Protein 3FMU (pdb70)

InterPro domains:
  IPR001621 Fungal ligninase [PR00462] (29-42)
  IPR001621 Fungal ligninase [PR00462] (43-61)
  IPR001621 Fungal ligninase [PR00462] (63-83)
  IPR001621 Fungal ligninase [PR00462] (84-103)
  IPR001621 Fungal ligninase [PR00462] (104-126)
  IPR001621 Fungal ligninase [PR00462] (127-144)
  IPR001621 Fungal ligninase [PR00462] (145-158)
  IPR001621 Fungal ligninase [PR00462] (159-186)
  IPR001621 Fungal ligninase [PR00462] (187-209)
  IPR001621 Fungal ligninase [PR00462] (210-232)
  IPR001621 Fungal ligninase [PR00462] (233-253)
  IPR001621 Fungal ligninase [PR00462] (254-279)
  IPR001621 Fungal ligninase [PR00462] (288-313)
  IPR001621 Fungal ligninase [PR00462] (335-354)
  IPR001621 Fungal ligninase [cd00692] (31-353)
  IPR002016 Haem peroxidase [PF00141] (53-280)
  IPR002016 Haem peroxidase [PR00458] (68-82)
  IPR002016 Haem peroxidase [PR00458] (127-144)
  IPR002016 Haem peroxidase [PR00458] (146-158)
  IPR002016 Haem peroxidase [PR00458] (191-206)

Sequence (319 aa):
ATCDDGRTTANAACCILFPILDDIQENLFDGAQCGEEVHEESLRLTFHDAIGFSPTLGGGGADGSIIAFDDTIETNFPANAGIIDEEIVSSSAQKKPFVAKHNISAGDFIQFAGAVGVSNCPGGVRIPFFLGRPDAVAASPDHLVPEPFDSVDDSILARMGDAGFSPVVEVVSSLLASHSIAAADKKVDPSIPGTPFDSTPGVFDSQFFIETQLKGRLFPGTADNKGEAQSPLQGEIRLQSDHLLARDPQTACEWQSMMVNNQPKIQNRRFAATTMSKMMALLGQDKTKLIDCSDVIPTPPALVGAAHLPAGFSLSDVEEQACAATPFPALTTADP

Structure (mmCIF, N/CA/C/O backbone):
data_3FMU
#
_entry.id   3FMU
#
_cell.length_a   63.199
_cell.length_b   63.199
_cell.length_c   99.23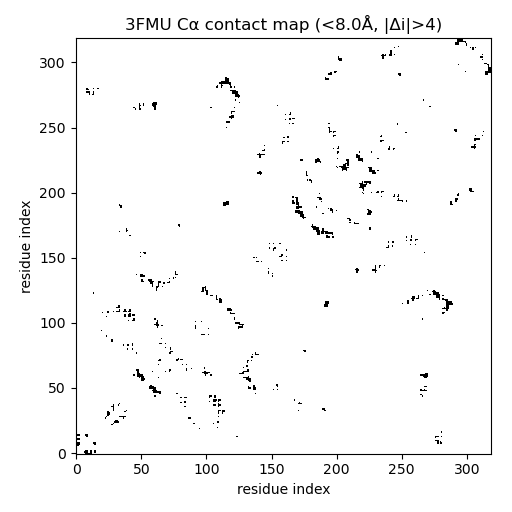7
_cell.angle_alpha   90.00
_cell.angle_beta   90.00
_cell.angle_gamma   90.00
#
_symmetry.space_group_name_H-M   'P 43'
#
loop_
_entity.id
_entity.type
_entity.pdbx_description
1 polymer 'Versatile peroxidase VPL2'
2 non-polymer 'PROTOPORPHYRIN IX CONTAINING FE'
3 non-polymer 'CALCIUM ION'
4 non-polymer 'ZINC ION'
5 non-polymer 'FE (III) ION'
6 non-polymer 'CACODYLATE ION'
7 water water
#
loop_
_atom_site.group_PDB
_atom_site.id
_atom_site.type_symbol
_atom_site.label_atom_id
_atom_site.label_alt_id
_atom_site.label_comp_id
_atom_site.label_asym_id
_atom_site.label_entity_id
_atom_site.label_seq_id
_atom_site.pdbx_PDB_ins_code
_atom_site.Cartn_x
_atom_site.Cartn_y
_atom_site.Cartn_z
_atom_site.occup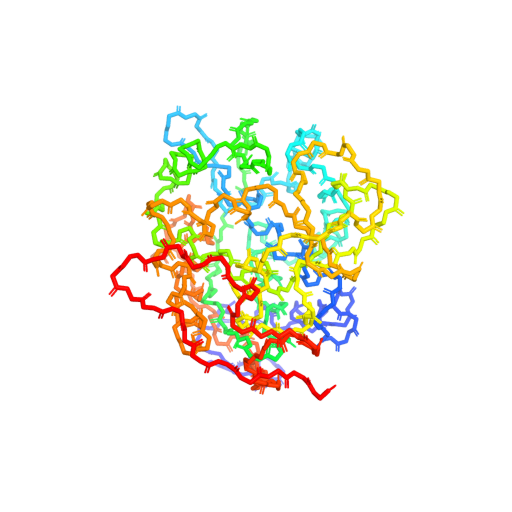ancy
_atom_site.B_iso_or_equiv
_atom_site.auth_seq_id
_atom_site.auth_comp_id
_atom_site.auth_asym_id
_atom_site.auth_atom_id
_atom_site.pdbx_PDB_model_num
ATOM 1 N N . ALA A 1 1 ? 45.697 19.687 7.252 1.00 23.39 1 ALA A N 1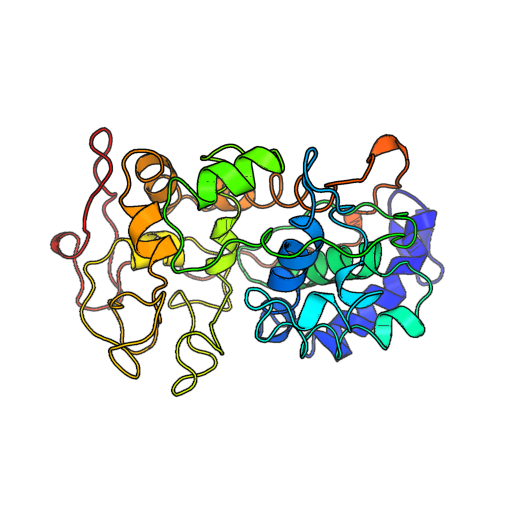
ATOM 2 C CA . ALA A 1 1 ? 45.818 19.346 8.692 1.00 22.70 1 ALA A CA 1
ATOM 3 C C . ALA A 1 1 ? 45.623 17.855 8.906 1.00 21.84 1 ALA A C 1
ATOM 4 O O . ALA A 1 1 ? 44.865 17.201 8.185 1.00 22.61 1 ALA A O 1
ATOM 13 N N . THR A 1 2 ? 46.288 17.329 9.926 1.00 22.36 2 THR A N 1
ATOM 14 C CA . THR A 1 2 ? 46.155 15.926 10.277 1.00 23.05 2 THR A CA 1
ATOM 15 C C . THR A 1 2 ? 45.509 15.808 11.644 1.00 23.74 2 THR A C 1
ATOM 16 O O . THR A 1 2 ? 45.961 16.414 12.618 1.00 25.98 2 THR A O 1
ATOM 27 N N . CYS A 1 3 ? 44.405 15.075 11.702 1.00 22.10 3 CYS A N 1
ATOM 28 C CA . CYS A 1 3 ? 43.693 14.888 12.942 1.00 21.82 3 CYS A CA 1
ATOM 29 C C . CYS A 1 3 ? 44.325 13.762 13.767 1.00 24.89 3 CYS A C 1
ATOM 30 O O . CYS A 1 3 ? 45.254 13.083 13.311 1.00 25.31 3 CYS A O 1
ATOM 37 N N . ASP A 1 4 ? 43.840 13.580 14.989 1.00 28.15 4 ASP A N 1
ATOM 38 C CA . ASP A 1 4 ? 44.539 12.736 15.955 1.00 30.58 4 ASP A CA 1
ATOM 39 C C . ASP A 1 4 ? 44.565 11.273 15.522 1.00 30.55 4 ASP A C 1
ATOM 40 O O . ASP A 1 4 ? 45.488 10.538 15.880 1.00 31.04 4 ASP A O 1
ATOM 49 N N . ASP A 1 5 ? 43.589 10.855 14.721 1.00 28.60 5 ASP A N 1
ATOM 50 C CA . ASP A 1 5 ? 43.537 9.467 14.270 1.00 29.33 5 ASP A CA 1
ATOM 51 C C . ASP A 1 5 ? 44.141 9.292 12.887 1.00 27.21 5 ASP A C 1
ATOM 52 O O . ASP A 1 5 ? 44.043 8.222 12.291 1.00 29.85 5 ASP A O 1
ATOM 61 N N . GLY A 1 6 ? 44.759 10.346 12.370 1.00 25.65 6 GLY A N 1
ATOM 62 C CA . GLY A 1 6 ? 45.489 10.243 11.117 1.00 23.72 6 GLY A CA 1
ATOM 63 C C . GLY A 1 6 ? 44.718 10.695 9.889 1.00 20.85 6 GLY A C 1
ATOM 64 O O . GLY A 1 6 ? 45.305 10.851 8.819 1.00 22.40 6 GLY A O 1
ATOM 68 N N . ARG A 1 7 ? 43.406 10.879 10.008 1.00 19.21 7 ARG A N 1
ATOM 69 C CA . ARG A 1 7 ? 42.651 11.405 8.884 1.00 17.67 7 ARG A CA 1
ATOM 70 C C . ARG A 1 7 ? 43.025 12.868 8.659 1.00 16.40 7 ARG A C 1
ATOM 71 O O . ARG A 1 7 ? 43.404 13.564 9.597 1.00 19.72 7 ARG A O 1
ATOM 92 N N . THR A 1 8 ? 42.875 13.343 7.426 1.00 17.29 8 THR A N 1
ATOM 93 C CA . THR A 1 8 ? 43.287 14.699 7.084 1.00 16.21 8 THR A CA 1
ATOM 94 C C . THR A 1 8 ? 42.113 15.554 6.623 1.00 15.72 8 THR A C 1
ATOM 95 O O . THR A 1 8 ? 41.112 15.028 6.145 1.00 16.00 8 THR A O 1
ATOM 105 N N . THR A 1 9 ? 42.248 16.869 6.783 1.00 15.37 9 THR A N 1
ATOM 106 C CA . THR A 1 9 ? 41.238 17.818 6.340 1.00 13.90 9 THR A CA 1
ATOM 107 C C . THR A 1 9 ? 41.933 19.170 6.204 1.00 13.63 9 THR A C 1
ATOM 108 O O . THR A 1 9 ? 42.920 19.431 6.892 1.00 16.57 9 THR A O 1
ATOM 119 N N . ALA A 1 10 ? 41.448 20.011 5.294 1.00 13.35 10 ALA A N 1
ATOM 120 C CA . ALA A 1 10 ? 42.129 21.259 4.969 1.00 14.45 10 ALA A CA 1
ATOM 121 C C . ALA A 1 10 ? 42.266 22.174 6.185 1.00 14.35 10 ALA A C 1
ATOM 122 O O . ALA A 1 10 ? 43.292 22.822 6.370 1.00 17.45 10 ALA A O 1
ATOM 129 N N . ASN A 1 11 ? 41.210 22.257 6.980 1.00 14.71 11 ASN A N 1
ATOM 130 C CA . ASN A 1 11 ? 41.131 23.173 8.099 1.00 14.59 11 ASN A CA 1
ATOM 131 C C . ASN A 1 11 ? 41.016 22.376 9.408 1.00 14.34 11 ASN A C 1
ATOM 132 O O . ASN A 1 11 ? 40.106 21.561 9.573 1.00 15.06 11 ASN A O 1
ATOM 143 N N . ALA A 1 12 ? 41.953 22.604 10.328 1.00 16.90 12 ALA A N 1
ATOM 144 C CA . ALA A 1 12 ? 42.069 21.799 11.541 1.00 16.62 12 ALA A CA 1
ATOM 145 C C . ALA A 1 12 ? 40.815 21.808 12.411 1.00 15.41 12 ALA A C 1
ATOM 146 O O . ALA A 1 12 ? 40.547 20.838 13.118 1.00 15.91 12 ALA A O 1
ATOM 153 N N . ALA A 1 13 ? 40.035 22.880 12.365 1.00 15.04 13 ALA A N 1
ATOM 154 C CA . ALA A 1 13 ? 38.791 22.946 13.145 1.00 14.31 13 ALA A CA 1
ATOM 155 C C . ALA A 1 13 ? 37.830 21.822 12.766 1.00 12.64 13 ALA A C 1
ATOM 156 O O . ALA A 1 13 ? 36.951 21.437 13.554 1.00 14.02 13 ALA A O 1
ATOM 163 N N . CYS A 1 14 ? 37.969 21.310 11.551 1.00 11.44 14 CYS A N 1
ATOM 164 C CA . CYS A 1 14 ? 37.066 20.297 11.029 1.00 10.20 14 CYS A CA 1
ATOM 165 C C . CYS A 1 14 ? 37.314 18.925 11.642 1.00 10.52 14 CYS A C 1
ATOM 166 O O . CYS A 1 14 ? 36.501 18.023 11.477 1.00 10.63 14 CYS A O 1
ATOM 173 N N . CYS A 1 15 ? 38.453 18.731 12.311 1.00 11.06 15 CYS A N 1
ATOM 174 C CA . CYS A 1 15 ? 38.767 17.414 12.864 1.00 11.78 15 CYS A CA 1
ATOM 175 C C . CYS A 1 15 ? 37.697 16.885 13.821 1.00 11.66 15 CYS A C 1
ATOM 176 O O . CYS A 1 15 ? 37.496 15.660 13.921 1.00 13.06 15 CYS A O 1
ATOM 183 N N . ILE A 1 16 ? 36.996 17.789 14.495 1.00 11.82 16 ILE A N 1
ATOM 184 C CA . ILE A 1 16 ? 35.955 17.406 15.433 1.00 12.22 16 ILE A CA 1
ATOM 185 C C . ILE A 1 16 ? 34.834 16.618 14.748 1.00 10.71 16 ILE A C 1
ATOM 186 O O . ILE A 1 16 ? 34.072 15.913 15.412 1.00 11.21 16 ILE A O 1
ATOM 202 N N . LEU A 1 17 ? 34.701 16.769 13.434 1.00 9.41 17 LEU A N 1
ATOM 203 C CA . LEU A 1 17 ? 33.633 16.102 12.706 1.00 8.29 17 LEU A CA 1
ATOM 204 C C . LEU A 1 17 ? 33.869 14.630 12.492 1.00 8.60 17 LEU A C 1
ATOM 205 O O . LEU A 1 17 ? 32.914 13.910 12.234 1.00 8.87 17 LEU A O 1
ATOM 221 N N . PHE A 1 18 ? 35.114 14.163 12.524 1.00 9.14 18 PHE A N 1
ATOM 222 C CA . PHE A 1 18 ? 35.355 12.767 12.180 1.00 9.72 18 PHE A CA 1
ATOM 223 C C . PHE A 1 18 ? 34.678 11.769 13.118 1.00 9.25 18 PHE A C 1
ATOM 224 O O . PHE A 1 18 ? 34.056 10.821 12.649 1.00 9.66 18 PHE A O 1
ATOM 241 N N . PRO A 1 19 ? 34.726 11.984 14.445 1.00 9.65 19 PRO A N 1
ATOM 242 C CA . PRO A 1 19 ? 33.990 11.046 15.303 1.00 10.71 19 PRO A CA 1
ATOM 243 C C . PRO A 1 19 ? 32.481 11.137 15.116 1.00 9.13 19 PRO A C 1
ATOM 244 O O . PRO A 1 19 ? 31.759 10.143 15.305 1.00 9.75 19 PRO A O 1
ATOM 255 N N . ILE A 1 20 ? 31.999 12.321 14.767 1.00 8.73 20 ILE A N 1
ATOM 256 C CA . ILE A 1 20 ? 30.571 12.506 14.498 1.00 8.21 20 ILE A CA 1
ATOM 257 C C . ILE A 1 20 ? 30.170 11.735 13.234 1.00 7.30 20 ILE A C 1
ATOM 258 O O . ILE A 1 20 ? 29.162 11.014 13.236 1.00 8.15 20 ILE A O 1
ATOM 274 N N . LEU A 1 21 ? 30.960 11.874 12.178 1.00 7.21 21 LEU A N 1
ATOM 275 C CA . LEU A 1 21 ? 30.764 11.108 10.965 1.00 6.93 21 LEU A CA 1
ATOM 276 C C . LEU A 1 21 ? 30.638 9.615 11.271 1.00 7.25 21 LEU A C 1
ATOM 277 O O . LEU A 1 21 ? 29.729 8.940 10.812 1.00 7.82 21 LEU A O 1
ATOM 293 N N . ASP A 1 22 ? 31.598 9.087 12.020 1.00 8.19 22 ASP A N 1
ATOM 294 C CA . ASP A 1 22 ? 31.617 7.656 12.265 1.00 9.04 22 ASP A CA 1
ATOM 295 C C . ASP A 1 22 ? 30.362 7.233 13.036 1.00 8.64 22 ASP A C 1
ATOM 296 O O . ASP A 1 22 ? 29.788 6.157 12.781 1.00 10.13 22 ASP A O 1
ATOM 305 N N . ASP A 1 23 ? 29.978 8.036 14.021 1.00 8.66 23 ASP A N 1
ATOM 306 C CA . ASP A 1 23 ? 28.822 7.721 14.834 1.00 8.30 23 ASP A CA 1
ATOM 307 C C . ASP A 1 23 ? 27.555 7.716 13.993 1.00 8.22 23 ASP A C 1
ATOM 308 O O . ASP A 1 23 ? 26.775 6.765 14.050 1.00 10.20 23 ASP A O 1
ATOM 317 N N . ILE A 1 24 ? 27.332 8.748 13.195 1.00 7.18 24 ILE A N 1
ATOM 318 C CA . ILE A 1 24 ? 26.121 8.791 12.431 1.00 7.45 24 ILE A CA 1
ATOM 319 C C . ILE A 1 24 ? 26.082 7.744 11.340 1.00 6.19 24 ILE A C 1
ATOM 320 O O . ILE A 1 24 ? 25.020 7.194 11.053 1.00 6.44 24 ILE A O 1
ATOM 336 N N . GLN A 1 25 ? 27.211 7.443 10.728 1.00 6.40 25 GLN A N 1
ATOM 337 C CA . GLN A 1 25 ? 27.188 6.446 9.665 1.00 6.47 25 GLN A CA 1
ATOM 338 C C . GLN A 1 25 ? 26.687 5.104 10.185 1.00 6.38 25 GLN A C 1
ATOM 339 O O . GLN A 1 25 ? 25.922 4.417 9.521 1.00 7.43 25 GLN A O 1
ATOM 353 N N . GLU A 1 26 ? 27.144 4.722 11.379 1.00 6.73 26 GLU A N 1
ATOM 354 C CA . GLU A 1 26 ? 26.722 3.450 11.956 1.00 6.77 26 GLU A CA 1
ATOM 355 C C . GLU A 1 26 ? 25.336 3.533 12.577 1.00 6.92 26 GLU A C 1
ATOM 356 O O . GLU A 1 26 ? 24.511 2.642 12.393 1.00 8.18 26 GLU A O 1
ATOM 368 N N . ASN A 1 27 ? 25.099 4.569 13.362 1.00 6.54 27 ASN A N 1
ATOM 369 C CA . ASN A 1 27 ? 23.973 4.589 14.296 1.00 7.21 27 ASN A CA 1
ATOM 370 C C . ASN A 1 27 ? 22.780 5.421 13.860 1.00 8.07 27 ASN A C 1
ATOM 371 O O . ASN A 1 27 ? 21.720 5.309 14.454 1.00 11.34 27 ASN A O 1
ATOM 382 N N . LEU A 1 28 ? 22.951 6.238 12.830 1.00 6.77 28 LEU A N 1
ATOM 383 C CA . LEU A 1 28 ? 21.843 6.907 12.170 1.00 7.01 28 LEU A CA 1
ATOM 384 C C . LEU A 1 28 ? 21.534 6.265 10.817 1.00 6.85 28 LEU A C 1
ATOM 385 O O . LEU A 1 28 ? 20.376 6.064 10.477 1.00 8.27 28 LEU A O 1
ATOM 401 N N . PHE A 1 29 ? 22.576 5.956 10.037 1.00 6.15 29 PHE A N 1
ATOM 402 C CA . PHE A 1 29 ? 22.402 5.530 8.646 1.00 6.15 29 PHE A CA 1
ATOM 403 C C . PHE A 1 29 ? 22.620 4.027 8.429 1.00 6.82 29 PHE A C 1
ATOM 404 O O . PHE A 1 29 ? 22.767 3.571 7.296 1.00 7.76 29 PHE A O 1
ATOM 421 N N . ASP A 1 30 ? 22.580 3.248 9.519 1.00 7.12 30 ASP A N 1
ATOM 422 C CA . ASP A 1 30 ? 22.515 1.776 9.456 1.00 8.11 30 ASP A CA 1
ATOM 423 C C . ASP A 1 30 ? 23.717 1.205 8.707 1.00 7.62 30 ASP A C 1
ATOM 424 O O . ASP A 1 30 ? 23.623 0.204 7.992 1.00 10.27 30 ASP A O 1
ATOM 433 N N . GLY A 1 31 ? 24.894 1.766 8.959 1.00 7.97 31 GLY A N 1
ATOM 434 C CA . GLY A 1 31 ? 26.091 1.350 8.262 1.00 8.42 31 GLY A CA 1
ATOM 435 C C . GLY A 1 31 ? 26.257 1.990 6.893 1.00 8.50 31 GLY A C 1
ATOM 436 O O . GLY A 1 31 ? 26.561 1.316 5.903 1.00 10.03 31 GLY A O 1
ATOM 440 N N . ALA A 1 32 ? 26.090 3.308 6.844 1.00 8.04 32 ALA A N 1
ATOM 441 C CA . ALA A 1 32 ? 26.376 4.112 5.653 1.00 8.59 32 ALA A CA 1
ATOM 442 C C . ALA A 1 32 ? 25.494 3.715 4.462 1.00 8.12 32 ALA A C 1
ATOM 443 O O . ALA A 1 32 ? 25.922 3.763 3.318 1.00 9.59 32 ALA A O 1
ATOM 450 N N . GLN A 1 33 ? 24.222 3.443 4.734 1.00 7.66 33 GLN A N 1
ATOM 451 C CA . GLN A 1 33 ? 23.250 3.157 3.678 1.00 8.40 33 GLN A CA 1
ATOM 452 C C . GLN A 1 33 ? 22.492 4.404 3.265 1.00 8.17 33 GLN A C 1
ATOM 453 O O . GLN A 1 33 ? 22.381 5.351 4.025 1.00 11.16 33 GLN A O 1
ATOM 467 N N . CYS A 1 34 ? 21.916 4.366 2.065 1.00 7.81 34 CYS A N 1
ATOM 468 C CA . CYS A 1 34 ? 21.012 5.401 1.567 1.00 8.13 34 CYS A CA 1
ATOM 469 C C . CYS A 1 34 ? 19.570 4.961 1.774 1.00 8.54 34 CYS A C 1
ATOM 470 O O . CYS A 1 34 ? 18.837 4.685 0.821 1.00 11.00 34 CYS A O 1
ATOM 477 N N . GLY A 1 35 ? 19.168 4.919 3.037 1.00 9.13 35 GLY A N 1
ATOM 478 C CA . GLY A 1 35 ? 17.882 4.399 3.430 1.00 9.33 35 GLY A CA 1
ATOM 479 C C . GLY A 1 35 ? 17.036 5.426 4.146 1.00 6.79 35 GLY A C 1
ATOM 480 O O . GLY A 1 35 ? 17.183 6.627 3.939 1.00 7.03 35 GLY A O 1
ATOM 484 N N . GLU A 1 36 ? 16.113 4.941 4.955 1.00 7.12 36 GLU A N 1
ATOM 485 C CA . GLU A 1 36 ? 15.098 5.759 5.584 1.00 7.57 36 GLU A CA 1
ATOM 486 C C . GLU A 1 36 ? 15.674 6.989 6.268 1.00 6.15 36 GLU A C 1
ATOM 487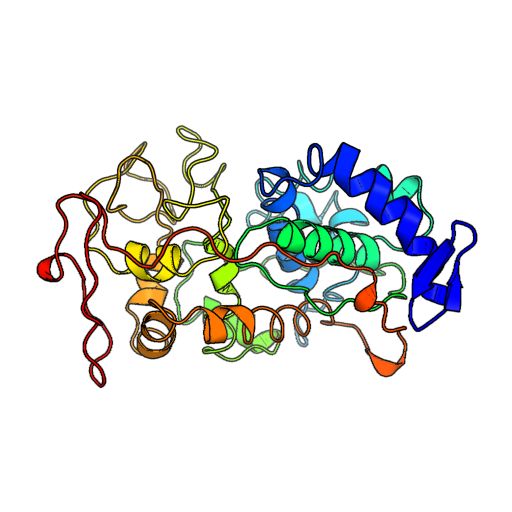 O O . GLU A 1 36 ? 15.169 8.101 6.096 1.00 6.65 36 GLU A O 1
ATOM 499 N N . GLU A 1 37 ? 16.702 6.792 7.086 1.00 6.06 37 GLU A N 1
ATOM 500 C CA . GLU A 1 37 ? 17.190 7.891 7.889 1.00 6.14 37 GLU A CA 1
ATOM 501 C C . GLU A 1 37 ? 17.908 8.919 7.034 1.00 5.93 37 GLU A C 1
ATOM 502 O O . GLU A 1 37 ? 17.896 10.110 7.375 1.00 6.18 37 GLU A O 1
ATOM 514 N N . VAL A 1 38 ? 18.544 8.504 5.941 1.00 5.71 38 VAL A N 1
ATOM 515 C CA . VAL A 1 38 ? 19.080 9.491 4.996 1.00 6.08 38 VAL A CA 1
ATOM 516 C C . VAL A 1 38 ? 17.948 10.326 4.432 1.00 5.54 38 VAL A C 1
ATOM 517 O O . VAL A 1 38 ? 18.045 11.549 4.352 1.00 6.22 38 VAL A O 1
ATOM 530 N N . HIS A 1 39 ? 16.883 9.676 3.990 1.00 5.60 39 HIS A N 1
ATOM 531 C CA . HIS A 1 39 ? 15.765 10.395 3.394 1.00 5.84 39 HIS A CA 1
ATOM 532 C C . HIS A 1 39 ? 15.191 11.374 4.385 1.00 5.25 39 HIS A C 1
ATOM 533 O O . HIS A 1 39 ? 14.932 12.538 4.062 1.00 5.62 39 HIS A O 1
ATOM 547 N N . GLU A 1 40 ? 14.980 10.919 5.617 1.00 5.20 40 GLU A N 1
ATOM 548 C CA A GLU A 1 40 ? 14.400 11.772 6.655 0.50 5.76 40 GLU A CA 1
ATOM 549 C CA B GLU A 1 40 ? 14.376 11.780 6.625 0.50 5.68 40 GLU A CA 1
ATOM 550 C C . GLU A 1 40 ? 15.320 12.922 7.028 1.00 5.30 40 GLU A C 1
ATOM 551 O O . GLU A 1 40 ? 14.876 14.047 7.264 1.00 6.02 40 GLU A O 1
ATOM 573 N N . SER A 1 41 ? 16.616 12.646 7.103 1.00 5.34 41 SER A N 1
ATOM 574 C CA . SER A 1 41 ? 17.587 13.683 7.443 1.00 5.35 41 SER A CA 1
ATOM 575 C C . SER A 1 41 ? 17.688 14.727 6.340 1.00 4.84 41 SER A C 1
ATOM 576 O O . SER A 1 41 ? 17.845 15.912 6.610 1.00 5.53 41 SER A O 1
ATOM 584 N N . LEU A 1 42 ? 17.568 14.290 5.092 1.00 5.24 42 LEU A N 1
ATOM 585 C CA . LEU A 1 42 ? 17.567 15.240 3.982 1.00 5.30 42 LEU A CA 1
ATOM 586 C C . LEU A 1 42 ? 16.316 16.112 4.033 1.00 4.95 42 LEU A C 1
ATOM 587 O O . LEU A 1 42 ? 16.382 17.333 3.889 1.00 5.37 42 LEU A O 1
ATOM 603 N N . ARG A 1 43 ? 15.156 15.525 4.279 1.00 5.03 43 ARG A N 1
ATOM 604 C CA . ARG A 1 43 ? 13.938 16.321 4.447 1.00 5.13 43 ARG A CA 1
ATOM 605 C C . ARG A 1 43 ? 14.139 17.335 5.584 1.00 5.13 43 ARG A C 1
ATOM 606 O O . ARG A 1 43 ? 13.720 18.486 5.480 1.00 5.62 43 ARG A O 1
ATOM 627 N N . LEU A 1 44 ? 14.782 16.913 6.677 1.00 5.11 44 LEU A N 1
ATOM 628 C CA . LEU A 1 44 ? 14.978 17.803 7.817 1.00 4.96 44 LEU A CA 1
ATOM 629 C C . LEU A 1 44 ? 15.831 19.013 7.445 1.00 5.01 44 LEU A C 1
ATOM 630 O O . LEU A 1 44 ? 15.594 20.104 7.963 1.00 5.62 44 LEU A O 1
ATOM 646 N N . THR A 1 45 ? 16.822 18.854 6.570 1.00 5.02 45 THR A N 1
ATOM 647 C CA . THR A 1 45 ? 17.617 20.011 6.167 1.00 5.28 45 THR A CA 1
ATOM 648 C C . THR A 1 45 ? 16.734 21.110 5.601 1.00 5.12 45 THR A C 1
ATOM 649 O O . THR A 1 45 ? 16.969 22.290 5.878 1.00 5.96 45 THR A O 1
ATOM 660 N N . PHE A 1 46 ? 15.744 20.729 4.813 1.00 5.15 46 PHE A N 1
ATOM 661 C CA . PHE A 1 46 ? 14.829 21.672 4.173 1.00 5.47 46 PHE A CA 1
ATOM 662 C C . PHE A 1 46 ? 13.837 22.247 5.176 1.00 5.16 46 PHE A C 1
ATOM 663 O O . PHE A 1 46 ? 13.620 23.455 5.192 1.00 5.78 46 PHE A O 1
ATOM 680 N N . HIS A 1 47 ? 13.240 21.403 6.015 1.00 5.29 47 HIS A N 1
ATOM 681 C CA . HIS A 1 47 ? 12.283 21.927 6.984 1.00 5.85 47 HIS A CA 1
ATOM 682 C C . HIS A 1 47 ? 12.950 22.820 8.019 1.00 5.57 47 HIS A C 1
ATOM 683 O O . HIS A 1 47 ? 12.304 23.723 8.561 1.00 6.95 47 HIS A O 1
ATOM 697 N N . ASP A 1 48 ? 14.226 22.613 8.295 1.00 5.05 48 ASP A N 1
ATOM 698 C CA . ASP A 1 48 ? 14.940 23.559 9.127 1.00 5.07 48 ASP A CA 1
ATOM 699 C C . ASP A 1 48 ? 15.196 24.849 8.350 1.00 5.13 48 ASP A C 1
ATOM 700 O O . ASP A 1 48 ? 14.891 25.954 8.815 1.00 5.49 48 ASP A O 1
ATOM 709 N N . ALA A 1 49 ? 15.810 24.731 7.181 1.00 5.25 49 ALA A N 1
ATOM 710 C CA . ALA A 1 49 ? 16.351 25.882 6.457 1.00 5.64 49 ALA A CA 1
ATOM 711 C C . ALA A 1 49 ? 15.261 26.813 5.939 1.00 5.37 49 ALA A C 1
ATOM 712 O O . ALA A 1 49 ? 15.460 28.025 5.917 1.00 6.37 49 ALA A O 1
ATOM 719 N N . ILE A 1 50 ? 14.138 26.263 5.477 1.00 5.62 50 ILE A N 1
ATOM 720 C CA . ILE A 1 50 ? 13.158 27.066 4.760 1.00 6.04 50 ILE A CA 1
ATOM 721 C C . ILE A 1 50 ? 12.312 27.933 5.698 1.00 6.20 50 ILE A C 1
ATOM 722 O O . ILE A 1 50 ? 11.578 28.805 5.253 1.00 6.86 50 ILE A O 1
ATOM 738 N N . GLY A 1 51 ? 12.502 27.759 7.007 1.00 6.35 51 GLY A N 1
ATOM 739 C CA . GLY A 1 51 ? 11.926 28.643 8.012 1.00 6.80 51 GLY A CA 1
ATOM 740 C C . GLY A 1 51 ? 12.693 29.949 8.070 1.00 5.95 51 GLY A C 1
ATOM 741 O O . GLY A 1 51 ? 13.386 30.258 9.049 1.00 6.44 51 GLY A O 1
ATOM 745 N N . PHE A 1 52 ? 12.561 30.723 7.008 1.00 6.78 52 PHE A N 1
ATOM 746 C CA . PHE A 1 52 ? 13.362 31.907 6.766 1.00 6.91 52 PHE A CA 1
ATOM 747 C C . PHE A 1 52 ? 12.554 32.797 5.853 1.00 6.78 52 PHE A C 1
ATOM 748 O O . PHE A 1 52 ? 12.245 32.404 4.732 1.00 8.16 52 PHE A O 1
ATOM 765 N N . SER A 1 53 ? 12.177 33.964 6.346 1.00 7.49 53 SER A N 1
ATOM 766 C CA . SER A 1 53 ? 11.406 34.907 5.561 1.00 8.23 53 SER A CA 1
ATOM 767 C C . SER A 1 53 ? 11.801 36.311 5.989 1.00 7.69 53 SER A C 1
ATOM 768 O O . SER A 1 53 ? 11.688 36.662 7.156 1.00 7.67 53 SER A O 1
ATOM 776 N N . PRO A 1 54 ? 12.261 37.151 5.062 1.00 9.35 54 PRO A N 1
ATOM 777 C CA . PRO A 1 54 ? 12.576 38.541 5.445 1.00 9.86 54 PRO A CA 1
ATOM 778 C C . PRO A 1 54 ? 11.426 39.238 6.158 1.00 9.14 54 PRO A C 1
ATOM 779 O O . PRO A 1 54 ? 11.612 39.944 7.150 1.00 9.82 54 PRO A O 1
ATOM 790 N N . THR A 1 55 ? 10.235 39.020 5.660 1.00 10.22 55 THR A N 1
ATOM 791 C CA . THR A 1 55 ? 9.056 39.634 6.149 1.00 12.48 55 THR A CA 1
ATOM 792 C C . THR A 1 55 ? 8.627 39.014 7.471 1.00 12.28 55 THR A C 1
ATOM 793 O O . THR A 1 55 ? 8.273 39.733 8.396 1.00 15.26 55 THR A O 1
ATOM 804 N N . LEU A 1 56 ? 8.626 37.689 7.545 1.00 12.21 56 LEU A N 1
ATOM 805 C CA . LEU A 1 56 ? 7.946 36.973 8.599 1.00 14.45 56 LEU A CA 1
ATOM 806 C C . LEU A 1 56 ? 8.885 36.502 9.741 1.00 12.32 56 LEU A C 1
ATOM 807 O O . LEU A 1 56 ? 8.407 36.189 10.825 1.00 15.00 56 LEU A O 1
ATOM 823 N N . GLY A 1 57 ? 10.190 36.460 9.485 1.00 9.43 57 GLY A N 1
ATOM 824 C CA . GLY A 1 57 ? 11.177 35.994 10.462 1.00 8.59 57 GLY A CA 1
ATOM 825 C C . GLY A 1 57 ? 11.569 34.539 10.292 1.00 7.57 57 GLY A C 1
ATOM 826 O O . GLY A 1 57 ? 11.263 33.907 9.290 1.00 8.62 57 GLY A O 1
ATOM 830 N N . GLY A 1 58 ? 12.258 34.036 11.305 1.00 7.54 58 GLY A N 1
ATOM 831 C CA . GLY A 1 58 ? 12.901 32.736 11.249 1.00 7.33 58 GLY A CA 1
ATOM 832 C C . GLY A 1 58 ? 14.325 32.832 10.779 1.00 7.25 58 GLY A C 1
ATOM 833 O O . GLY A 1 58 ? 14.638 33.584 9.863 1.00 8.71 58 GLY A O 1
ATOM 837 N N . GLY A 1 59 ? 15.179 32.023 11.386 1.00 6.98 59 GLY A N 1
ATOM 838 C CA . GLY A 1 59 ? 16.609 32.099 11.181 1.00 7.26 59 GLY A CA 1
ATOM 839 C C . GLY A 1 59 ? 17.170 31.105 10.191 1.00 6.36 59 GLY A C 1
ATOM 840 O O . GLY A 1 59 ? 18.397 30.944 10.118 1.00 7.31 59 GLY A O 1
ATOM 844 N N . GLY A 1 60 ? 16.336 30.459 9.394 1.00 5.90 60 GLY A N 1
ATOM 845 C CA . GLY A 1 60 ? 16.879 29.586 8.359 1.00 5.83 60 GLY A CA 1
ATOM 846 C C . GLY A 1 60 ? 17.500 28.324 8.928 1.00 5.55 60 GLY A C 1
ATOM 847 O O . GLY A 1 60 ? 16.914 27.642 9.767 1.00 5.85 60 GLY A O 1
ATOM 851 N N . ALA A 1 61 ? 18.673 27.996 8.395 1.00 5.47 61 ALA A N 1
ATOM 852 C CA . ALA A 1 61 ? 19.405 26.750 8.700 1.00 5.72 61 ALA A CA 1
ATOM 853 C C . ALA A 1 61 ? 20.130 26.944 10.029 1.00 5.73 61 ALA A C 1
ATOM 854 O O . ALA A 1 61 ? 21.330 27.190 10.067 1.00 6.94 61 ALA A O 1
ATOM 861 N N . ASP A 1 62 ? 19.346 26.893 11.111 1.00 5.81 62 ASP A N 1
ATOM 862 C CA . ASP A 1 62 ? 19.769 27.317 12.433 1.00 6.04 62 ASP A CA 1
ATOM 863 C C . ASP A 1 62 ? 19.524 26.267 13.504 1.00 6.24 62 ASP A C 1
ATOM 864 O O . ASP A 1 62 ? 19.817 26.526 14.672 1.00 7.50 62 ASP A O 1
ATOM 873 N N . GLY A 1 63 ? 19.012 25.092 13.152 1.00 5.97 63 GLY A N 1
ATOM 874 C CA . GLY A 1 63 ? 18.696 24.079 14.149 1.00 6.75 63 GLY A CA 1
ATOM 875 C C . GLY A 1 63 ? 17.435 24.343 14.930 1.00 6.42 63 GLY A C 1
ATOM 876 O O . GLY A 1 63 ? 17.158 23.600 15.877 1.00 7.16 63 GLY A O 1
ATOM 880 N N . SER A 1 64 ? 16.651 25.350 14.548 1.00 5.56 64 SER A N 1
ATOM 881 C CA . SER A 1 64 ? 15.442 25.683 15.283 1.00 6.05 64 SER A CA 1
ATOM 882 C C . SER A 1 64 ? 14.453 24.537 15.365 1.00 5.81 64 SER A C 1
ATOM 883 O O . SER A 1 64 ? 13.728 24.411 16.344 1.00 6.91 64 SER A O 1
ATOM 891 N N . ILE A 1 65 ? 14.407 23.699 14.335 1.00 5.99 65 ILE A N 1
ATOM 892 C CA . ILE A 1 65 ? 13.437 22.605 14.319 1.00 6.39 65 ILE A CA 1
ATOM 893 C C . ILE A 1 65 ? 13.723 21.563 15.392 1.00 6.55 65 ILE A C 1
ATOM 894 O O . ILE A 1 65 ? 12.819 20.838 15.821 1.00 7.62 65 ILE A O 1
ATOM 910 N N . ILE A 1 66 ? 14.978 21.500 15.852 1.00 6.57 66 ILE A N 1
ATOM 911 C CA . ILE A 1 66 ? 15.350 20.705 17.024 1.00 7.17 66 ILE A CA 1
ATOM 912 C C . ILE A 1 66 ? 15.244 21.511 18.321 1.00 7.40 66 ILE A C 1
ATOM 913 O O . ILE A 1 66 ? 14.603 21.093 19.269 1.00 8.61 66 ILE A O 1
ATOM 929 N N . ALA A 1 67 ? 15.843 22.695 18.357 1.00 7.76 67 ALA A N 1
ATOM 930 C CA . ALA A 1 67 ? 15.870 23.507 19.582 1.00 8.44 67 ALA A CA 1
ATOM 931 C C . ALA A 1 67 ? 14.486 23.897 20.042 1.00 8.00 67 ALA A C 1
ATOM 932 O O . ALA A 1 67 ? 14.244 24.023 21.249 1.00 9.85 67 ALA A O 1
ATOM 939 N N . PHE A 1 68 ? 13.608 24.159 19.088 1.00 7.66 68 PHE A N 1
ATOM 940 C CA . PHE A 1 68 ? 12.231 24.584 19.319 1.00 7.82 68 PHE A CA 1
ATOM 941 C C . PHE A 1 68 ? 11.278 23.537 18.754 1.00 8.10 68 PHE A C 1
ATOM 942 O O . PHE A 1 68 ? 10.229 23.850 18.206 1.00 9.12 68 PHE A O 1
ATOM 959 N N . ASP A 1 69 ? 11.626 22.270 18.950 1.00 8.86 69 ASP A N 1
ATOM 960 C CA A ASP A 1 69 ? 10.834 21.166 18.432 0.70 8.81 69 ASP A CA 1
ATOM 961 C CA B ASP A 1 69 ? 10.835 21.178 18.404 0.30 10.47 69 ASP A CA 1
ATOM 962 C C . ASP A 1 69 ? 9.390 21.173 18.906 1.00 9.69 69 ASP A C 1
ATOM 963 O O . ASP A 1 69 ? 8.481 20.873 18.139 1.00 10.37 69 ASP A O 1
ATOM 979 N N . THR A 1 70 ? 9.162 21.523 20.163 1.00 10.85 70 THR A N 1
ATOM 980 C CA . THR A 1 70 ? 7.819 21.514 20.705 1.00 12.09 70 THR A CA 1
ATOM 981 C C . THR A 1 70 ? 6.877 22.380 19.885 1.00 11.52 70 THR A C 1
ATOM 982 O O . THR A 1 70 ? 5.710 22.035 19.697 1.00 16.22 70 THR A O 1
ATOM 992 N N . ILE A 1 71 ? 7.364 23.516 19.414 1.00 10.24 71 ILE A N 1
ATOM 993 C CA . ILE A 1 71 ? 6.586 24.376 18.560 1.00 9.94 71 ILE A CA 1
ATOM 994 C C . ILE A 1 71 ? 6.606 23.857 17.115 1.00 8.84 71 ILE A C 1
ATOM 995 O O . ILE A 1 71 ? 5.558 23.635 16.518 1.00 9.83 71 ILE A O 1
ATOM 1011 N N . GLU A 1 72 ? 7.784 23.707 16.525 1.00 8.13 72 GLU A N 1
ATOM 1012 C CA . GLU A 1 72 ? 7.836 23.487 15.089 1.00 7.74 72 GLU A CA 1
ATOM 1013 C C . GLU A 1 72 ? 7.282 22.135 14.653 1.00 8.34 72 GLU A C 1
ATOM 1014 O O . GLU A 1 72 ? 6.697 22.038 13.566 1.00 9.01 72 GLU A O 1
ATOM 1026 N N . THR A 1 73 ? 7.498 21.090 15.439 1.00 9.01 73 THR A N 1
ATOM 1027 C CA . THR A 1 73 ? 7.066 19.795 14.960 1.00 10.47 73 THR A CA 1
ATOM 1028 C C . THR A 1 73 ? 5.543 19.659 14.947 1.00 12.33 73 THR A C 1
ATOM 1029 O O . THR A 1 73 ? 5.022 18.691 14.402 1.00 14.53 73 THR A O 1
ATOM 1040 N N . ASN A 1 74 ? 4.832 20.582 15.586 1.00 11.01 74 ASN A N 1
ATOM 1041 C CA . ASN A 1 74 ? 3.379 20.598 15.543 1.00 12.80 74 ASN A CA 1
ATOM 1042 C C . ASN A 1 74 ? 2.779 21.388 14.389 1.00 11.58 74 ASN A C 1
ATOM 1043 O O . ASN A 1 74 ? 1.585 21.342 14.174 1.00 14.18 74 ASN A O 1
ATOM 1054 N N . PHE A 1 75 ? 3.597 22.049 13.591 1.00 9.11 75 PHE A N 1
ATOM 1055 C CA . PHE A 1 75 ? 3.083 22.708 12.390 1.00 9.28 75 PHE A CA 1
ATOM 1056 C C . PHE A 1 75 ? 2.579 21.623 11.438 1.00 9.82 75 PHE A C 1
ATOM 1057 O O . PHE A 1 75 ? 3.253 20.624 11.238 1.00 9.37 75 PHE A O 1
ATOM 1074 N N . PRO A 1 76 ? 1.443 21.840 10.762 1.00 10.55 76 PRO A N 1
ATOM 1075 C CA . PRO A 1 76 ? 0.947 20.808 9.840 1.00 11.64 76 PRO A CA 1
ATOM 1076 C C . PRO A 1 76 ? 1.940 20.371 8.775 1.00 10.30 76 PRO A C 1
ATOM 1077 O O . PRO A 1 76 ? 2.029 19.172 8.467 1.00 10.95 76 PRO A O 1
ATOM 1088 N N . ALA A 1 77 ? 2.696 21.304 8.210 1.00 9.74 77 ALA A N 1
ATOM 1089 C CA . ALA A 1 77 ? 3.601 20.949 7.121 1.00 10.18 77 ALA A CA 1
ATOM 1090 C C . ALA A 1 77 ? 4.791 20.139 7.627 1.00 9.97 77 ALA A C 1
ATOM 1091 O O . ALA A 1 77 ? 5.551 19.617 6.816 1.00 12.10 77 ALA A O 1
ATOM 1098 N N . ASN A 1 78 ? 4.974 20.087 8.951 1.00 9.03 78 ASN A N 1
ATOM 1099 C CA . ASN A 1 78 ? 6.030 19.289 9.562 1.00 8.63 78 ASN A CA 1
ATOM 1100 C C . ASN A 1 78 ? 5.545 17.912 10.031 1.00 9.07 78 ASN A C 1
ATOM 1101 O O . ASN A 1 78 ? 6.246 17.247 10.788 1.00 10.20 78 ASN A O 1
ATOM 1112 N N . ALA A 1 79 ? 4.409 17.446 9.522 1.00 9.78 79 ALA A N 1
ATOM 1113 C CA . ALA A 1 79 ? 3.925 16.128 9.875 1.00 10.27 79 ALA A CA 1
ATOM 1114 C C . ALA A 1 79 ? 4.983 15.080 9.565 1.00 10.79 79 ALA A C 1
ATOM 1115 O O . ALA A 1 79 ? 5.581 15.068 8.484 1.00 11.74 79 ALA A O 1
ATOM 1122 N N . GLY A 1 80 ? 5.225 14.218 10.550 1.00 11.24 80 GLY A N 1
ATOM 1123 C CA . GLY A 1 80 ? 6.183 13.152 10.433 1.00 13.33 80 GLY A CA 1
ATOM 1124 C C . GLY A 1 80 ? 7.611 13.513 10.786 1.00 12.29 80 GLY A C 1
ATOM 1125 O O . GLY A 1 80 ? 8.446 12.636 10.879 1.00 16.40 80 GLY A O 1
ATOM 1129 N N . ILE A 1 81 ? 7.926 14.798 10.895 1.00 10.63 81 ILE A N 1
ATOM 1130 C CA A ILE A 1 81 ? 9.287 15.316 11.170 0.50 11.36 81 ILE A CA 1
ATOM 1131 C CA B ILE A 1 81 ? 9.305 15.143 11.095 0.50 10.41 81 ILE A CA 1
ATOM 1132 C C . ILE A 1 81 ? 9.744 14.946 12.564 1.00 10.10 81 ILE A C 1
ATOM 1133 O O . ILE A 1 81 ? 10.931 14.831 12.832 1.00 9.71 81 ILE A O 1
ATOM 1163 N N . ASP A 1 82 ? 8.795 14.820 13.481 1.00 11.33 82 ASP A N 1
ATOM 1164 C CA . ASP A 1 82 ? 9.146 14.561 14.874 1.00 11.68 82 ASP A CA 1
ATOM 1165 C C . ASP A 1 82 ? 10.023 13.320 15.044 1.00 10.01 82 ASP A C 1
ATOM 1166 O O . ASP A 1 82 ? 10.871 13.261 15.923 1.00 9.91 82 ASP A O 1
ATOM 1175 N N . GLU A 1 83 ? 9.823 12.329 14.195 1.00 9.93 83 GLU A N 1
ATOM 1176 C CA A GLU A 1 83 ? 10.567 11.080 14.284 0.50 9.34 83 GLU A CA 1
ATOM 1177 C CA B GLU A 1 83 ? 10.563 11.097 14.306 0.50 9.91 83 GLU A CA 1
ATOM 1178 C C . GLU A 1 83 ? 12.074 11.307 14.095 1.00 8.35 83 GLU A C 1
ATOM 1179 O O . GLU A 1 83 ? 12.895 10.867 14.913 1.00 8.64 83 GLU A O 1
ATOM 1201 N N . ILE A 1 84 ? 12.452 12.015 13.034 1.00 8.12 84 ILE A N 1
ATOM 1202 C CA . ILE A 1 84 ? 13.875 12.245 12.772 1.00 7.59 84 ILE A CA 1
ATOM 1203 C C . ILE A 1 84 ? 14.433 13.262 13.744 1.00 7.21 84 ILE A C 1
ATOM 1204 O O . ILE A 1 84 ? 15.593 13.147 14.144 1.00 7.34 84 ILE A O 1
ATOM 1220 N N . VAL A 1 85 ? 13.635 14.237 14.179 1.00 7.60 85 VAL A N 1
ATOM 1221 C CA . VAL A 1 85 ? 14.118 15.163 15.200 1.00 8.26 85 VAL A CA 1
ATOM 1222 C C . VAL A 1 85 ? 14.476 14.400 16.469 1.00 8.43 85 VAL A C 1
ATOM 1223 O O . VAL A 1 85 ? 15.530 14.602 17.071 1.00 9.60 85 VAL A O 1
ATOM 1236 N N . SER A 1 86 ? 13.592 13.507 16.888 1.00 8.91 86 SER A N 1
ATOM 1237 C CA A SER A 1 86 ? 13.844 12.743 18.097 0.40 9.82 86 SER A CA 1
ATOM 1238 C CA B SER A 1 86 ? 13.845 12.738 18.097 0.30 10.88 86 SER A CA 1
ATOM 1239 C CA C SER A 1 86 ? 13.812 12.687 18.082 0.30 10.12 86 SER A CA 1
ATOM 1240 C C . SER A 1 86 ? 15.055 11.822 17.940 1.00 9.28 86 SER A C 1
ATOM 1241 O O . SER A 1 86 ? 15.800 11.614 18.887 1.00 11.50 86 SER A O 1
ATOM 1260 N N . ALA A 1 87 ? 15.268 11.284 16.747 1.00 8.71 87 ALA A N 1
ATOM 1261 C CA . ALA A 1 87 ? 16.418 10.435 16.510 1.00 9.07 87 ALA A CA 1
ATOM 1262 C C . ALA A 1 87 ? 17.724 11.229 16.539 1.00 8.61 87 ALA A C 1
ATOM 1263 O O . ALA A 1 87 ? 18.755 10.744 17.001 1.00 9.86 87 ALA A O 1
ATOM 1270 N N . GLN A 1 88 ? 17.709 12.446 16.005 1.00 7.50 88 GLN A N 1
ATOM 1271 C CA . GLN A 1 88 ? 18.916 13.258 15.911 1.00 7.83 88 GLN A CA 1
ATOM 1272 C C . GLN A 1 88 ? 19.286 13.915 17.233 1.00 8.77 88 GLN A C 1
ATOM 1273 O O . GLN A 1 88 ? 20.468 14.145 17.501 1.00 8.75 88 GLN A O 1
ATOM 1287 N N . LYS A 1 89 ? 18.293 14.249 18.056 1.00 9.67 89 LYS A N 1
ATOM 1288 C CA A LYS A 1 89 ? 18.558 15.040 19.255 0.50 11.06 89 LYS A CA 1
ATOM 1289 C CA B LYS A 1 89 ? 18.541 15.008 19.289 0.50 11.09 89 LYS A CA 1
ATOM 1290 C C . LYS A 1 89 ? 19.660 14.449 20.159 1.00 11.19 89 LYS A C 1
ATOM 1291 O O . LYS A 1 89 ? 20.514 15.196 20.628 1.00 12.15 89 LYS A O 1
ATOM 1327 N N . PRO A 1 90 ? 19.664 13.119 20.406 1.00 12.05 90 PRO A N 1
ATOM 1328 C CA . PRO A 1 90 ? 20.735 12.591 21.273 1.00 13.08 90 PRO A CA 1
ATOM 1329 C C . PRO A 1 90 ? 22.128 12.724 20.690 1.00 12.66 90 PRO A C 1
ATOM 1330 O O . PRO A 1 90 ? 23.102 12.821 21.435 1.00 13.47 90 PRO A O 1
ATOM 1341 N N . PHE A 1 91 ? 22.242 12.713 19.362 1.00 10.91 91 PHE A N 1
ATOM 1342 C CA . PHE A 1 91 ? 23.539 12.923 18.739 1.00 11.19 91 PHE A CA 1
ATOM 1343 C C . PHE A 1 91 ? 23.995 14.349 18.969 1.00 10.73 91 PHE A C 1
ATOM 1344 O O . PHE A 1 91 ? 25.176 14.595 19.230 1.00 12.02 91 PHE A O 1
ATOM 1361 N N . VAL A 1 92 ? 23.074 15.301 18.851 1.00 10.39 92 VAL A N 1
ATOM 1362 C CA . VAL A 1 92 ? 23.421 16.679 19.087 1.00 11.24 92 VAL A CA 1
ATOM 1363 C C . VAL A 1 92 ? 23.864 16.862 20.532 1.00 12.96 92 VAL A C 1
ATOM 1364 O O . VAL A 1 92 ? 24.840 17.549 20.801 1.00 15.11 92 VAL A O 1
ATOM 1377 N N . ALA A 1 93 ? 23.169 16.217 21.465 1.00 13.37 93 ALA A N 1
ATOM 1378 C CA . ALA A 1 93 ? 23.489 16.355 22.880 1.00 14.50 93 ALA A CA 1
ATOM 1379 C C . ALA A 1 93 ? 24.871 15.775 23.189 1.00 15.54 93 ALA A C 1
ATOM 1380 O O . ALA A 1 93 ? 25.609 16.328 23.986 1.00 21.08 93 ALA A O 1
ATOM 1387 N N . LYS A 1 94 ? 25.221 14.665 22.559 1.00 14.49 94 LYS A N 1
ATOM 1388 C CA . LYS A 1 94 ? 26.456 13.933 22.840 1.00 15.49 94 LYS A CA 1
ATOM 1389 C C . LYS A 1 94 ? 27.678 14.619 22.264 1.00 14.62 94 LYS A C 1
ATOM 1390 O O . LYS A 1 94 ? 28.763 14.602 22.854 1.00 20.13 94 LYS A O 1
ATOM 1409 N N . HIS A 1 95 ? 27.529 15.198 21.088 1.00 13.50 95 HIS A N 1
ATOM 1410 C CA . HIS A 1 95 ? 28.654 15.723 20.378 1.00 13.92 95 HIS A CA 1
ATOM 1411 C C . HIS A 1 95 ? 28.686 17.217 20.645 1.00 15.91 95 HIS A C 1
ATOM 1412 O O . HIS A 1 95 ? 27.860 17.738 21.390 1.00 20.14 95 HIS A O 1
ATOM 1426 N N . ASN A 1 96 ? 29.697 17.900 20.159 1.00 18.38 96 ASN A N 1
ATOM 1427 C CA . ASN A 1 96 ? 29.826 19.292 20.573 1.00 17.13 96 ASN A CA 1
ATOM 1428 C C . ASN A 1 96 ? 29.688 20.240 19.418 1.00 16.54 96 ASN A C 1
ATOM 1429 O O . ASN A 1 96 ? 30.492 21.150 19.267 1.00 20.23 96 ASN A O 1
ATOM 1440 N N . ILE A 1 97 ? 28.689 20.007 18.569 1.00 13.74 97 ILE A N 1
ATOM 1441 C CA . ILE A 1 97 ? 28.327 20.959 17.531 1.00 12.00 97 ILE A CA 1
ATOM 1442 C C . ILE A 1 97 ? 26.882 21.418 17.659 1.00 10.41 97 ILE A C 1
ATOM 1443 O O . ILE A 1 97 ? 26.047 20.805 18.338 1.00 11.65 97 ILE A O 1
ATOM 1459 N N . SER A 1 98 ? 26.613 22.575 17.097 1.00 8.76 98 SER A N 1
ATOM 1460 C CA . SER A 1 98 ? 25.272 23.124 17.171 1.00 8.05 98 SER A CA 1
ATOM 1461 C C . SER A 1 98 ? 24.271 22.244 16.419 1.00 7.06 98 SER A C 1
ATOM 1462 O O . SER A 1 98 ? 24.618 21.506 15.499 1.00 7.39 98 SER A O 1
ATOM 1470 N N . ALA A 1 99 ? 23.003 22.371 16.789 1.00 7.37 99 ALA A N 1
ATOM 1471 C CA . ALA A 1 99 ? 21.953 21.650 16.095 1.00 6.91 99 ALA A CA 1
ATOM 1472 C C . ALA A 1 99 ? 21.881 22.040 14.626 1.00 6.61 99 ALA A C 1
ATOM 1473 O O . ALA A 1 99 ? 21.622 21.206 13.780 1.00 7.14 99 ALA A O 1
ATOM 1480 N N . GLY A 1 100 ? 22.098 23.319 14.322 1.00 6.54 100 GLY A N 1
ATOM 1481 C CA . GLY A 1 100 ? 22.074 23.738 12.933 1.00 6.75 100 GLY A CA 1
ATOM 1482 C C . GLY A 1 100 ? 23.152 23.087 12.106 1.00 5.90 100 GLY A C 1
ATOM 1483 O O . GLY A 1 100 ? 22.907 22.644 10.980 1.00 6.42 100 GLY A O 1
ATOM 1487 N N . ASP A 1 101 ? 24.366 23.036 12.667 1.00 6.13 101 ASP A N 1
ATOM 1488 C CA . ASP A 1 101 ? 25.453 22.337 12.003 1.00 6.09 101 ASP A CA 1
ATOM 1489 C C . ASP A 1 101 ? 25.137 20.861 11.862 1.00 5.67 101 ASP A C 1
ATOM 1490 O O . ASP A 1 101 ? 25.395 20.277 10.816 1.00 6.16 101 ASP A O 1
ATOM 1499 N N . PHE A 1 102 ? 24.637 20.219 12.921 1.00 5.77 102 PHE A N 1
ATOM 1500 C CA . PHE A 1 102 ? 24.390 18.799 12.879 1.00 5.52 102 PHE A CA 1
ATOM 1501 C C . PHE A 1 102 ? 23.398 18.455 11.786 1.00 5.22 102 PHE A C 1
ATOM 1502 O O . PHE A 1 102 ? 23.583 17.479 11.038 1.00 5.69 102 PHE A O 1
ATOM 1519 N N . ILE A 1 103 ? 22.295 19.199 11.702 1.00 5.29 103 ILE A N 1
ATOM 1520 C CA . ILE A 1 103 ? 21.274 18.885 10.700 1.00 5.06 103 ILE A CA 1
ATOM 1521 C C . ILE A 1 103 ? 21.885 18.905 9.300 1.00 4.82 103 ILE A C 1
ATOM 1522 O O . ILE A 1 103 ? 21.658 18.010 8.486 1.00 5.09 103 ILE A O 1
ATOM 1538 N N . GLN A 1 104 ? 22.645 19.956 8.978 1.00 5.15 104 GLN A N 1
ATOM 1539 C CA . GLN A 1 104 ? 23.230 20.043 7.645 1.00 5.12 104 GLN A CA 1
ATOM 1540 C C . GLN A 1 104 ? 24.292 18.987 7.416 1.00 5.44 104 GLN A C 1
ATOM 1541 O O . GLN A 1 104 ? 24.398 18.432 6.326 1.00 5.72 104 GLN A O 1
ATOM 1555 N N . PHE A 1 105 ? 25.085 18.696 8.450 1.00 5.37 105 PHE A N 1
ATOM 1556 C CA . PHE A 1 105 ? 26.137 17.685 8.350 1.00 5.73 105 PHE A CA 1
ATOM 1557 C C . PHE A 1 105 ? 25.530 16.315 8.098 1.00 5.62 105 PHE A C 1
ATOM 1558 O O . PHE A 1 105 ? 25.959 15.584 7.208 1.00 6.10 105 PHE A O 1
ATOM 1575 N N . ALA A 1 106 ? 24.521 15.955 8.883 1.00 5.96 106 ALA A N 1
ATOM 1576 C CA . ALA A 1 106 ? 23.875 14.666 8.708 1.00 6.19 106 ALA A CA 1
ATOM 1577 C C . ALA A 1 106 ? 23.249 14.552 7.324 1.00 5.81 106 ALA A C 1
ATOM 1578 O O . ALA A 1 106 ? 23.348 13.504 6.687 1.00 6.07 106 ALA A O 1
ATOM 1585 N N . GLY A 1 107 ? 22.635 15.620 6.826 1.00 5.88 107 GLY A N 1
ATOM 1586 C CA . GLY A 1 107 ? 22.045 15.574 5.504 1.00 6.11 107 GLY A CA 1
ATOM 1587 C C . GLY A 1 107 ? 23.099 15.340 4.446 1.00 5.88 107 GLY A C 1
ATOM 1588 O O . GLY A 1 107 ? 22.895 14.553 3.523 1.00 6.95 107 GLY A O 1
ATOM 1592 N N . ALA A 1 108 ? 24.223 16.057 4.556 1.00 5.43 108 ALA A N 1
ATOM 1593 C CA . ALA A 1 108 ? 25.297 15.925 3.565 1.00 5.97 108 ALA A CA 1
ATOM 1594 C C . ALA A 1 108 ? 25.948 14.536 3.638 1.00 5.55 108 ALA A C 1
ATOM 1595 O O . ALA A 1 108 ? 26.203 13.902 2.614 1.00 5.94 108 ALA A O 1
ATOM 1602 N N . VAL A 1 109 ? 26.217 14.045 4.837 1.00 5.77 109 VAL A N 1
ATOM 1603 C CA . VAL A 1 109 ? 26.750 12.698 4.972 1.00 5.76 109 VAL A CA 1
ATOM 1604 C C . VAL A 1 109 ? 25.779 11.701 4.365 1.00 5.69 109 VAL A C 1
ATOM 1605 O O . VAL A 1 109 ? 26.172 10.780 3.632 1.00 6.47 109 VAL A O 1
ATOM 1618 N N . GLY A 1 110 ? 24.508 11.838 4.683 1.00 5.83 110 GLY A N 1
ATOM 1619 C CA . GLY A 1 110 ? 23.549 10.874 4.190 1.00 6.56 110 GLY A CA 1
ATOM 1620 C C . GLY A 1 110 ? 23.487 10.817 2.666 1.00 6.17 110 GLY A C 1
ATOM 1621 O O . GLY A 1 110 ? 23.488 9.735 2.065 1.00 6.56 110 GLY A O 1
ATOM 1625 N N . VAL A 1 111 ? 23.389 11.987 2.034 1.00 6.09 111 VAL A N 1
ATOM 1626 C CA . VAL A 1 111 ? 23.322 12.030 0.572 1.00 6.69 111 VAL A CA 1
ATOM 1627 C C . VAL A 1 111 ? 24.547 11.358 -0.037 1.00 6.19 111 VAL A C 1
ATOM 1628 O O . VAL A 1 111 ? 24.451 10.710 -1.081 1.00 6.96 111 VAL A O 1
ATOM 1641 N N . SER A 1 112 ? 25.707 11.503 0.607 1.00 6.12 112 SER A N 1
ATOM 1642 C CA . SER A 1 112 ? 26.921 10.905 0.087 1.00 6.57 112 SER A CA 1
ATOM 1643 C C . SER A 1 112 ? 26.907 9.389 0.085 1.00 6.65 112 SER A C 1
ATOM 1644 O O . SER A 1 112 ? 27.757 8.776 -0.563 1.00 8.45 112 SER A O 1
ATOM 1652 N N . ASN A 1 113 ? 25.976 8.765 0.809 1.00 6.23 113 ASN A N 1
ATOM 1653 C CA . ASN A 1 113 ? 25.830 7.315 0.770 1.00 6.94 113 ASN A CA 1
ATOM 1654 C C . ASN A 1 113 ? 25.088 6.810 -0.461 1.00 6.75 113 ASN A C 1
ATOM 1655 O O . ASN A 1 113 ? 25.024 5.605 -0.690 1.00 8.93 113 ASN A O 1
ATOM 1666 N N . CYS A 1 114 ? 24.436 7.694 -1.192 1.00 6.39 114 CYS A N 1
ATOM 1667 C CA . CYS A 1 114 ? 23.537 7.291 -2.263 1.00 6.42 114 CYS A CA 1
ATOM 1668 C C . CYS A 1 114 ? 24.294 7.216 -3.581 1.00 6.54 114 CYS A C 1
ATOM 1669 O O . CYS A 1 114 ? 24.875 8.218 -4.003 1.00 6.93 114 CYS A O 1
ATOM 1676 N N . PRO A 1 115 ? 24.259 6.052 -4.259 1.00 6.04 115 PRO A N 1
ATOM 1677 C CA . PRO A 1 115 ? 24.832 5.985 -5.593 1.00 6.29 115 PRO A CA 1
ATOM 1678 C C . PRO A 1 115 ? 24.307 7.093 -6.481 1.00 5.91 115 PRO A C 1
ATOM 1679 O O . PRO A 1 115 ? 23.110 7.366 -6.491 1.00 6.89 115 PRO A O 1
ATOM 1690 N N . GLY A 1 116 ? 25.204 7.710 -7.236 1.00 6.47 116 GLY A N 1
ATOM 1691 C CA . GLY A 1 116 ? 24.883 8.866 -8.057 1.00 6.96 116 GLY A CA 1
ATOM 1692 C C . GLY A 1 116 ? 24.941 10.181 -7.324 1.00 6.46 116 GLY A C 1
ATOM 1693 O O . GLY A 1 116 ? 24.844 11.242 -7.948 1.00 7.18 116 GLY A O 1
ATOM 1697 N N . GLY A 1 117 ? 25.100 10.125 -6.003 1.00 6.17 117 GLY A N 1
ATOM 1698 C CA . GLY A 1 117 ? 25.040 11.286 -5.156 1.00 6.46 117 GLY A CA 1
ATOM 1699 C C . GLY A 1 117 ? 26.228 12.220 -5.272 1.00 5.65 117 GLY A C 1
ATOM 1700 O O . GLY A 1 117 ? 27.132 12.056 -6.093 1.00 6.42 117 GLY A O 1
ATOM 1704 N N . VAL A 1 118 ? 26.175 13.243 -4.441 1.00 6.03 118 VAL A N 1
ATOM 1705 C CA . VAL A 1 118 ? 27.128 14.333 -4.416 1.00 5.93 118 VAL A CA 1
ATOM 1706 C C . VAL A 1 118 ? 27.573 14.598 -3.004 1.00 5.47 118 VAL A C 1
ATOM 1707 O O . VAL A 1 118 ? 26.898 14.194 -2.051 1.00 6.45 118 VAL A O 1
ATOM 1720 N N . ARG A 1 119 ? 28.682 15.327 -2.883 1.00 5.82 119 ARG A N 1
ATOM 1721 C CA . ARG A 1 119 ? 29.104 15.951 -1.637 1.00 6.98 119 ARG A CA 1
ATOM 1722 C C . ARG A 1 119 ? 28.583 17.368 -1.597 1.00 6.90 119 ARG A C 1
ATOM 1723 O O . ARG A 1 119 ? 29.052 18.237 -2.333 1.00 8.01 119 ARG A O 1
ATOM 1744 N N . ILE A 1 120 ? 27.584 17.611 -0.769 1.00 7.19 120 ILE A N 1
ATOM 1745 C CA . ILE A 1 120 ? 27.069 18.966 -0.573 1.00 7.38 120 ILE A CA 1
ATOM 1746 C C . ILE A 1 120 ? 28.109 19.741 0.239 1.00 7.06 120 ILE A C 1
ATOM 1747 O O . ILE A 1 120 ? 28.540 19.267 1.292 1.00 7.15 120 ILE A O 1
ATOM 1763 N N . PRO A 1 121 ? 28.538 20.914 -0.246 1.00 7.27 121 PRO A N 1
ATOM 1764 C CA . PRO A 1 121 ? 29.456 21.728 0.545 1.00 7.20 121 PRO A CA 1
ATOM 1765 C C . PRO A 1 121 ? 28.934 21.879 1.971 1.00 7.11 121 PRO A C 1
ATOM 1766 O O . PRO A 1 121 ? 27.735 22.107 2.184 1.00 7.26 121 PRO A O 1
ATOM 1777 N N . PHE A 1 122 ? 29.845 21.788 2.935 1.00 6.78 122 PHE A N 1
ATOM 1778 C CA . PHE A 1 122 ? 29.480 21.805 4.351 1.00 6.74 122 PHE A CA 1
ATOM 1779 C C . PHE A 1 122 ? 30.396 22.776 5.090 1.00 6.67 122 PHE A C 1
ATOM 1780 O O . PHE A 1 122 ? 31.630 22.655 5.040 1.00 7.75 122 PHE A O 1
ATOM 1797 N N . PHE A 1 123 ? 29.770 23.692 5.816 1.00 6.71 123 PHE A N 1
ATOM 1798 C CA . PHE A 1 123 ? 30.441 24.708 6.621 1.00 7.18 123 PHE A CA 1
ATOM 1799 C C . PHE A 1 123 ? 30.081 24.534 8.088 1.00 7.22 123 PHE A C 1
ATOM 1800 O O . PHE A 1 123 ? 28.923 24.288 8.421 1.00 8.53 123 PHE A O 1
ATOM 1817 N N . LEU A 1 124 ? 31.064 24.708 8.958 1.00 7.80 124 LEU A N 1
ATOM 1818 C CA . LEU A 1 124 ? 30.957 24.529 10.392 1.00 8.04 124 LEU A CA 1
ATOM 1819 C C . LEU A 1 124 ? 30.931 25.871 11.105 1.00 7.94 124 LEU A C 1
ATOM 1820 O O . LEU A 1 124 ? 31.731 26.760 10.788 1.00 9.53 124 LEU A O 1
ATOM 1836 N N . GLY A 1 125 ? 30.088 25.990 12.126 1.00 8.02 125 GLY A N 1
ATOM 1837 C CA . GLY A 1 125 ? 30.134 27.114 13.044 1.00 9.20 125 GLY A CA 1
ATOM 1838 C C . GLY A 1 125 ? 28.833 27.862 13.263 1.00 9.07 125 GLY A C 1
ATOM 1839 O O . GLY A 1 125 ? 28.865 28.937 13.844 1.00 10.65 125 GLY A O 1
ATOM 1843 N N . ARG A 1 126 ? 27.694 27.321 12.848 1.00 7.93 126 ARG A N 1
ATOM 1844 C CA . ARG A 1 126 ? 26.438 28.021 13.100 1.00 9.16 126 ARG A CA 1
ATOM 1845 C C . ARG A 1 126 ? 26.198 28.160 14.589 1.00 9.32 126 ARG A C 1
ATOM 1846 O O . ARG A 1 126 ? 26.257 27.187 15.322 1.00 9.83 126 ARG A O 1
ATOM 1867 N N . PRO A 1 127 ? 25.835 29.371 15.032 1.00 9.73 127 PRO A N 1
ATOM 1868 C CA . PRO A 1 127 ? 25.401 29.578 16.408 1.00 10.24 127 PRO A CA 1
ATOM 1869 C C . PRO A 1 127 ? 24.104 28.830 16.688 1.00 8.90 127 PRO A C 1
ATOM 1870 O O . PRO A 1 127 ? 23.358 28.487 15.781 1.00 10.19 127 PRO A O 1
ATOM 1881 N N . ASP A 1 128 ? 23.803 28.627 17.957 1.00 9.07 128 ASP A N 1
ATOM 1882 C CA . ASP A 1 128 ? 22.510 28.090 18.322 1.00 8.66 128 ASP A CA 1
ATOM 1883 C C . ASP A 1 128 ? 21.380 29.017 17.877 1.00 7.73 128 ASP A C 1
ATOM 1884 O O . ASP A 1 128 ? 21.514 30.238 17.865 1.00 8.27 128 ASP A O 1
ATOM 1893 N N . ALA A 1 129 ? 20.253 28.410 17.508 1.00 8.19 129 ALA A N 1
ATOM 1894 C CA . ALA A 1 129 ? 19.047 29.151 17.144 1.00 7.66 129 ALA A CA 1
ATOM 1895 C C . ALA A 1 129 ? 18.575 30.031 18.295 1.00 7.13 129 ALA A C 1
ATOM 1896 O O . ALA A 1 129 ? 18.686 29.641 19.460 1.00 8.48 129 ALA A O 1
ATOM 1903 N N . VAL A 1 130 ? 17.987 31.165 17.927 1.00 6.73 130 VAL A N 1
ATOM 1904 C CA . VAL A 1 130 ? 17.457 32.114 18.906 1.00 6.51 130 VAL A CA 1
ATOM 1905 C C . VAL A 1 130 ? 15.968 32.380 18.737 1.00 6.42 130 VAL A C 1
ATOM 1906 O O . VAL A 1 130 ? 15.397 33.113 19.540 1.00 7.65 130 VAL A O 1
ATOM 1919 N N . ALA A 1 131 ? 15.324 31.791 17.733 1.00 6.50 131 ALA A N 1
ATOM 1920 C CA . ALA A 1 131 ? 13.893 31.922 17.560 1.00 6.80 131 ALA A CA 1
ATOM 1921 C C . ALA A 1 131 ? 13.386 30.675 16.853 1.00 6.59 131 ALA A C 1
ATOM 1922 O O . ALA A 1 131 ? 14.119 30.072 16.066 1.00 6.70 131 ALA A O 1
ATOM 1929 N N . ALA A 1 132 ? 12.120 30.345 17.099 1.00 6.82 132 ALA A N 1
ATOM 1930 C CA . ALA A 1 132 ? 11.433 29.347 16.317 1.00 6.81 132 ALA A CA 1
ATOM 1931 C C . ALA A 1 132 ? 11.059 29.911 14.955 1.00 6.84 132 ALA A C 1
ATOM 1932 O O . ALA A 1 132 ? 10.761 31.095 14.799 1.00 8.13 132 ALA A O 1
ATOM 1939 N N . SER A 1 133 ? 11.024 29.055 13.935 1.00 6.91 133 SER A N 1
ATOM 1940 C CA . SER A 1 133 ? 10.389 29.444 12.693 1.00 6.97 133 SER A CA 1
ATOM 1941 C C . SER A 1 133 ? 8.936 29.812 12.954 1.00 7.09 133 SER A C 1
ATOM 1942 O O . SER A 1 133 ? 8.240 29.121 13.683 1.00 7.71 133 SER A O 1
ATOM 1950 N N . PRO A 1 134 ? 8.431 30.823 12.242 1.00 7.51 134 PRO A N 1
ATOM 1951 C CA . PRO A 1 134 ? 6.994 30.950 12.079 1.00 8.13 134 PRO A CA 1
ATOM 1952 C C . PRO A 1 134 ? 6.390 29.711 11.410 1.00 7.71 134 PRO A C 1
ATOM 1953 O O . PRO A 1 134 ? 7.074 29.015 10.656 1.00 7.89 134 PRO A O 1
ATOM 1964 N N . ASP A 1 135 ? 5.102 29.501 11.616 1.00 8.59 135 ASP A N 1
ATOM 1965 C CA . ASP A 1 135 ? 4.350 28.513 10.835 1.00 8.91 135 ASP A CA 1
ATOM 1966 C C . ASP A 1 135 ? 4.115 29.074 9.419 1.00 9.06 135 ASP A C 1
ATOM 1967 O O . ASP A 1 135 ? 4.410 30.232 9.112 1.00 9.46 135 ASP A O 1
ATOM 1976 N N . HIS A 1 136 ? 3.650 28.202 8.543 1.00 9.82 136 HIS A N 1
ATOM 1977 C CA . HIS A 1 136 ? 3.280 28.542 7.184 1.00 11.00 136 HIS A CA 1
ATOM 1978 C C . HIS A 1 136 ? 4.424 28.958 6.315 1.00 8.81 136 HIS A C 1
ATOM 1979 O O . HIS A 1 136 ? 4.226 29.661 5.337 1.00 11.64 136 HIS A O 1
ATOM 1993 N N . LEU A 1 137 ? 5.613 28.437 6.603 1.00 7.32 137 LEU A N 1
ATOM 1994 C CA . LEU A 1 137 ? 6.776 28.682 5.769 1.00 6.96 137 LEU A CA 1
ATOM 1995 C C . LEU A 1 137 ? 7.227 27.477 4.944 1.00 6.60 137 LEU A C 1
ATOM 1996 O O . LEU A 1 137 ? 8.010 27.637 4.021 1.00 7.16 137 LEU A O 1
ATOM 2012 N N . VAL A 1 138 ? 6.761 26.281 5.277 1.00 6.74 138 VAL A N 1
ATOM 2013 C CA . VAL A 1 138 ? 7.149 25.079 4.554 1.00 6.46 138 VAL A CA 1
ATOM 2014 C C . VAL A 1 138 ? 6.100 24.770 3.495 1.00 6.65 138 VAL A C 1
ATOM 2015 O O . VAL A 1 138 ? 4.941 24.576 3.820 1.00 7.28 138 VAL A O 1
ATOM 2028 N N . PRO A 1 139 ? 6.493 24.669 2.220 1.00 6.73 139 PRO A N 1
ATOM 2029 C CA . PRO A 1 139 ? 5.531 24.289 1.185 1.00 7.30 139 PRO A CA 1
ATOM 2030 C C . PRO A 1 139 ? 4.859 22.950 1.469 1.00 7.35 139 PRO A C 1
ATOM 2031 O O . PRO A 1 139 ? 5.487 22.026 1.994 1.00 7.90 139 PRO A O 1
ATOM 2042 N N . GLU A 1 140 ? 3.603 22.855 1.027 1.00 7.31 140 GLU A N 1
ATOM 2043 C CA . GLU A 1 140 ? 2.793 21.665 1.175 1.00 7.06 140 GLU A CA 1
ATOM 2044 C C . GLU A 1 140 ? 2.421 21.100 -0.194 1.00 6.46 140 GLU A C 1
ATOM 2045 O O . GLU A 1 140 ? 2.348 21.829 -1.185 1.00 6.70 140 GLU A O 1
ATOM 2057 N N . PRO A 1 141 ? 2.117 19.791 -0.251 1.00 6.00 141 PRO A N 1
ATOM 2058 C CA . PRO A 1 141 ? 1.918 19.140 -1.547 1.00 6.20 141 PRO A CA 1
ATOM 2059 C C . PRO A 1 141 ? 0.618 19.517 -2.236 1.00 6.30 141 PRO A C 1
ATOM 2060 O O . PRO A 1 141 ? 0.435 19.160 -3.409 1.00 7.18 141 PRO A O 1
ATOM 2071 N N . PHE A 1 142 ? -0.286 20.171 -1.517 1.00 6.25 142 PHE A N 1
ATOM 2072 C CA . PHE A 1 142 ? -1.520 20.700 -2.072 1.00 6.48 142 PHE A CA 1
ATOM 2073 C C . PHE A 1 142 ? -1.428 22.189 -2.387 1.00 7.31 142 PHE A C 1
ATOM 2074 O O . PHE A 1 142 ? -2.439 22.798 -2.747 1.00 9.13 142 PHE A O 1
ATOM 2091 N N . ASP A 1 143 ? -0.246 22.794 -2.273 1.00 7.07 143 ASP A N 1
ATOM 2092 C CA . ASP A 1 143 ? -0.072 24.185 -2.646 1.00 7.34 143 ASP A CA 1
ATOM 2093 C C . ASP A 1 143 ? 0.088 24.313 -4.165 1.00 6.94 143 ASP A C 1
ATOM 20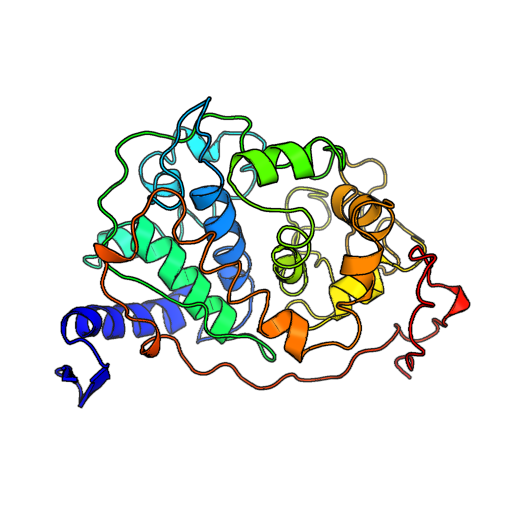94 O O . ASP A 1 143 ? 0.618 23.435 -4.844 1.00 7.75 143 ASP A O 1
ATOM 2103 N N . SER A 1 144 ? -0.352 25.445 -4.699 1.00 7.38 144 SER A N 1
ATOM 2104 C CA . SER A 1 144 ? -0.195 25.736 -6.125 1.00 7.17 144 SER A CA 1
ATOM 2105 C C . SER A 1 144 ? 1.266 25.965 -6.475 1.00 6.38 144 SER A C 1
ATOM 2106 O O . SER A 1 144 ? 2.091 26.327 -5.627 1.00 6.94 144 SER A O 1
ATOM 2114 N N . VAL A 1 145 ? 1.575 25.863 -7.762 1.00 6.60 145 VAL A N 1
ATOM 2115 C CA . VAL A 1 145 ? 2.888 26.245 -8.245 1.00 6.54 145 VAL A CA 1
ATOM 2116 C C . VAL A 1 145 ? 3.191 27.705 -7.915 1.00 6.69 145 VAL A C 1
ATOM 2117 O O . VAL A 1 145 ? 4.274 28.026 -7.432 1.00 7.00 145 VAL A O 1
ATOM 2130 N N . ASP A 1 146 ? 2.236 28.595 -8.130 1.00 7.12 146 ASP A N 1
ATOM 2131 C CA A ASP A 1 146 ? 2.468 29.997 -7.811 0.50 6.95 146 ASP A CA 1
ATOM 2132 C CA B ASP A 1 146 ? 2.457 30.000 -7.799 0.50 7.90 146 ASP A CA 1
ATOM 2133 C C . ASP A 1 146 ? 2.836 30.152 -6.332 1.00 7.33 146 ASP A C 1
ATOM 2134 O O . ASP A 1 146 ? 3.738 30.916 -5.992 1.00 7.65 146 ASP A O 1
ATOM 2150 N N . SER A 1 147 ? 2.106 29.476 -5.452 1.00 7.19 147 SER A N 1
ATOM 2151 C CA . SER A 1 147 ? 2.390 29.563 -4.032 1.00 7.37 147 SER A CA 1
ATOM 2152 C C . SER A 1 147 ? 3.775 29.025 -3.680 1.00 6.45 147 SER A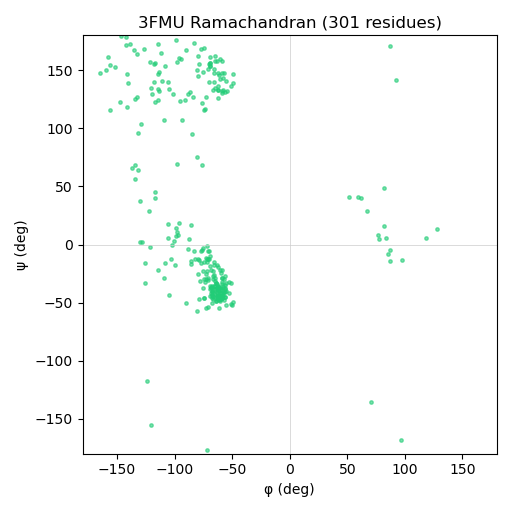 C 1
ATOM 2153 O O . SER A 1 147 ? 4.519 29.645 -2.906 1.00 7.11 147 SER A O 1
ATOM 2160 N N . ILE A 1 148 ? 4.114 27.860 -4.201 1.00 6.34 148 ILE A N 1
ATOM 2161 C CA . ILE A 1 148 ? 5.395 27.240 -3.922 1.00 6.50 148 ILE A CA 1
ATOM 2162 C C . ILE A 1 148 ? 6.527 28.121 -4.424 1.00 6.18 148 ILE A C 1
ATOM 2163 O O . ILE A 1 148 ? 7.511 28.365 -3.707 1.00 6.58 148 ILE A O 1
ATOM 2179 N N . LEU A 1 149 ? 6.412 28.607 -5.656 1.00 6.50 149 LEU A N 1
ATOM 2180 C CA . LEU A 1 149 ? 7.4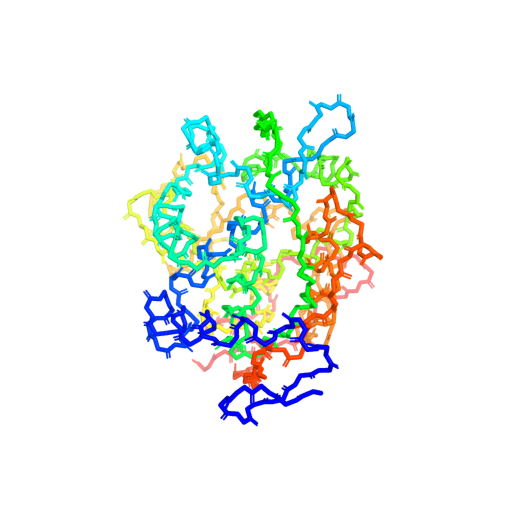58 29.450 -6.200 1.00 6.65 149 LEU A CA 1
ATOM 2181 C C . LEU A 1 149 ? 7.575 30.762 -5.453 1.00 6.51 149 LEU A C 1
ATOM 2182 O O . LEU A 1 149 ? 8.682 31.267 -5.266 1.00 7.50 149 LEU A O 1
ATOM 2198 N N . ALA A 1 150 ? 6.461 31.317 -4.998 1.00 6.82 150 ALA A N 1
ATOM 2199 C CA . ALA A 1 150 ? 6.517 32.561 -4.236 1.00 7.23 150 ALA A CA 1
ATOM 2200 C C . ALA A 1 150 ? 7.185 32.346 -2.887 1.00 6.63 150 ALA A C 1
ATOM 2201 O O . ALA A 1 150 ? 7.964 33.187 -2.447 1.00 7.62 150 ALA A O 1
ATOM 2208 N N . ARG A 1 151 ? 6.891 31.245 -2.221 1.00 6.37 151 ARG A N 1
ATOM 2209 C CA . ARG A 1 151 ? 7.470 30.953 -0.922 1.00 6.06 151 ARG A CA 1
ATOM 2210 C C . ARG A 1 151 ? 8.967 30.701 -1.073 1.00 6.27 151 ARG A C 1
ATOM 2211 O O . ARG A 1 151 ? 9.791 31.252 -0.316 1.00 6.83 151 ARG A O 1
ATOM 2232 N N . MET A 1 152 ? 9.335 29.836 -2.006 1.00 6.51 152 MET A N 1
ATOM 2233 C CA . MET A 1 152 ? 10.730 29.553 -2.232 1.00 6.63 152 MET A CA 1
ATOM 2234 C C . MET A 1 152 ? 11.477 30.804 -2.678 1.00 6.90 152 MET A C 1
ATOM 2235 O O . MET A 1 152 ? 12.612 31.023 -2.278 1.00 7.54 152 MET A O 1
ATOM 2249 N N . GLY A 1 153 ? 10.836 31.632 -3.499 1.00 7.18 153 GLY A N 1
ATOM 2250 C CA . GLY A 1 153 ? 11.423 32.886 -3.934 1.00 8.24 153 GLY A CA 1
ATOM 2251 C C . GLY A 1 153 ? 11.633 33.846 -2.778 1.00 8.16 153 GLY A C 1
ATOM 2252 O O . GLY A 1 153 ? 12.633 34.568 -2.724 1.00 9.30 153 GLY A O 1
ATOM 2256 N N . ASP A 1 154 ? 10.693 33.877 -1.853 1.00 7.74 154 ASP A N 1
ATOM 2257 C CA . ASP A 1 154 ? 10.816 34.696 -0.649 1.00 7.91 154 ASP A CA 1
ATOM 2258 C C . ASP A 1 154 ? 12.058 34.338 0.145 1.00 8.01 154 ASP A C 1
ATOM 2259 O O . ASP A 1 154 ? 12.697 35.205 0.739 1.00 9.84 154 ASP A O 1
ATOM 2268 N N . ALA A 1 155 ? 12.386 33.052 0.180 1.00 8.37 155 ALA A N 1
ATOM 2269 C CA . ALA A 1 155 ? 13.568 32.555 0.861 1.00 9.50 155 ALA A CA 1
ATOM 2270 C C . ALA A 1 155 ? 14.841 32.744 0.049 1.00 9.36 155 ALA A C 1
ATOM 2271 O O . ALA A 1 155 ? 15.913 32.530 0.578 1.00 12.23 155 ALA A O 1
ATOM 2278 N N . GLY A 1 156 ? 14.716 33.083 -1.233 1.00 9.82 156 GLY A N 1
ATOM 2279 C CA . GLY A 1 156 ? 15.836 33.368 -2.103 1.00 10.91 156 GLY A CA 1
ATOM 2280 C C . GLY A 1 156 ? 16.046 32.480 -3.324 1.00 9.39 156 GLY A C 1
ATOM 2281 O O . GLY A 1 156 ? 17.061 32.651 -4.002 1.00 10.71 156 GLY A O 1
ATOM 2285 N N . PHE A 1 157 ? 15.133 31.552 -3.616 1.00 8.16 157 PHE A N 1
ATOM 2286 C CA . PHE A 1 157 ? 15.332 30.587 -4.696 1.00 8.05 157 PHE A CA 1
ATOM 2287 C C . PHE A 1 157 ? 14.494 30.921 -5.916 1.00 8.23 157 PHE A C 1
ATOM 2288 O O . PHE A 1 157 ? 13.290 31.147 -5.809 1.00 9.63 157 PHE A O 1
ATOM 2305 N N . SER A 1 158 ? 15.125 30.875 -7.082 1.00 8.10 158 SER A N 1
ATOM 2306 C CA . SER A 1 158 ? 14.419 31.025 -8.350 1.00 8.30 158 SER A CA 1
ATOM 2307 C C . SER A 1 158 ? 13.683 29.736 -8.696 1.00 7.61 158 SER A C 1
ATOM 2308 O O . SER A 1 158 ? 13.954 28.676 -8.131 1.00 7.52 158 SER A O 1
ATOM 2316 N N . PRO A 1 159 ? 12.800 29.792 -9.690 1.00 8.06 159 PRO A N 1
ATOM 2317 C CA . PRO A 1 159 ? 12.118 28.572 -10.086 1.00 8.14 159 PRO A CA 1
ATOM 2318 C C . PRO A 1 159 ? 13.057 27.467 -10.545 1.00 7.89 159 PRO A C 1
ATOM 2319 O O . PRO A 1 159 ? 12.837 26.289 -10.221 1.00 8.22 159 PRO A O 1
ATOM 2330 N N . VAL A 1 160 ? 14.119 27.801 -11.268 1.00 7.94 160 VAL A N 1
ATOM 2331 C CA A VAL A 1 160 ? 15.034 26.738 -11.653 0.50 8.48 160 VAL A CA 1
ATOM 2332 C CA B VAL A 1 160 ? 15.116 26.820 -11.675 0.50 8.52 160 VAL A CA 1
ATOM 2333 C C . VAL A 1 160 ? 15.756 26.143 -10.452 1.00 7.27 160 VAL A C 1
ATOM 2334 O O . VAL A 1 160 ? 15.993 24.937 -10.427 1.00 8.60 160 VAL A O 1
ATOM 2358 N N . GLU A 1 161 ? 16.058 26.944 -9.436 1.00 7.57 161 GLU A N 1
ATOM 2359 C CA . GLU A 1 161 ? 16.623 26.398 -8.213 1.00 7.10 161 GLU A CA 1
ATOM 2360 C C . GLU A 1 161 ? 15.660 25.486 -7.485 1.00 6.57 161 GLU A C 1
ATOM 2361 O O . GLU A 1 161 ? 16.092 24.503 -6.866 1.00 6.91 161 GLU A O 1
ATOM 2373 N N . VAL A 1 162 ? 14.362 25.782 -7.512 1.00 6.33 162 VAL A N 1
ATOM 2374 C CA . VAL A 1 162 ? 13.384 24.891 -6.885 1.00 6.29 162 VAL A CA 1
ATOM 2375 C C . VAL A 1 162 ? 13.423 23.523 -7.552 1.00 6.16 162 VAL A C 1
ATOM 2376 O O . VAL A 1 162 ? 13.422 22.494 -6.887 1.00 6.43 162 VAL A O 1
ATOM 2389 N N . VAL A 1 163 ? 13.429 23.504 -8.888 1.00 6.38 163 VAL A N 1
ATOM 2390 C CA . VAL A 1 163 ? 13.505 22.240 -9.612 1.00 6.38 163 VAL A CA 1
ATOM 2391 C C . VAL A 1 163 ? 14.769 21.483 -9.226 1.00 5.86 163 VAL A C 1
ATOM 2392 O O . VAL A 1 163 ? 14.734 20.283 -8.999 1.00 6.73 163 VAL A O 1
ATOM 2405 N N . SER A 1 164 ? 15.898 22.184 -9.134 1.00 6.49 164 SER A N 1
ATOM 2406 C CA A SER A 1 164 ? 17.135 21.508 -8.777 0.30 7.80 164 SER A CA 1
ATOM 2407 C CA B SER A 1 164 ? 17.161 21.567 -8.743 0.70 6.24 164 SER A CA 1
ATOM 2408 C C . SER A 1 164 ? 17.058 20.894 -7.374 1.00 6.08 164 SER A C 1
ATOM 2409 O O . SER A 1 164 ? 17.515 19.767 -7.162 1.00 6.70 164 SER A O 1
ATOM 2422 N N . LEU A 1 165 ? 16.470 21.603 -6.419 1.00 5.97 165 LEU A N 1
ATOM 2423 C CA . LEU A 1 165 ? 16.336 21.089 -5.062 1.00 5.60 165 LEU A CA 1
ATOM 2424 C C . LEU A 1 165 ? 15.443 19.854 -5.022 1.00 5.37 165 LEU A C 1
ATOM 2425 O O . LEU A 1 165 ? 15.636 18.993 -4.150 1.00 5.98 165 LEU A O 1
ATOM 2441 N N . LEU A 1 166 ? 14.442 19.801 -5.897 1.00 5.59 166 LEU A N 1
ATOM 2442 C CA . LEU A 1 166 ? 13.527 18.669 -5.936 1.00 5.65 166 LEU A CA 1
ATOM 2443 C C . LEU A 1 166 ? 14.147 17.404 -6.490 1.00 5.20 166 LEU A C 1
ATOM 2444 O O . LEU A 1 166 ? 13.517 16.347 -6.439 1.00 5.49 166 LEU A O 1
ATOM 2460 N N . ALA A 1 167 ? 15.409 17.440 -6.908 1.00 5.47 167 ALA A N 1
ATOM 2461 C CA . ALA A 1 167 ? 16.133 16.196 -7.123 1.00 5.48 167 ALA A CA 1
ATOM 2462 C C . ALA A 1 167 ? 16.191 15.366 -5.844 1.00 5.25 167 ALA A C 1
ATOM 2463 O O . ALA A 1 167 ? 16.326 14.141 -5.904 1.00 5.58 167 ALA A O 1
ATOM 2470 N N . SER A 1 168 ? 16.020 15.998 -4.683 1.00 4.80 168 SER A N 1
ATOM 2471 C CA . SER A 1 168 ? 15.882 15.275 -3.420 1.00 4.97 168 SER A CA 1
ATOM 2472 C C . SER A 1 168 ? 14.794 14.206 -3.472 1.00 4.60 168 SER A C 1
ATOM 2473 O O . SER A 1 168 ? 14.894 13.201 -2.759 1.00 5.09 168 SER A O 1
ATOM 2481 N N . HIS A 1 169 ? 13.733 14.437 -4.242 1.00 4.59 169 HIS A N 1
ATOM 2482 C CA . HIS A 1 169 ? 12.646 13.468 -4.312 1.00 4.61 169 HIS A CA 1
ATOM 2483 C C . HIS A 1 169 ? 13.038 12.200 -5.060 1.00 4.78 169 HIS A C 1
ATOM 2484 O O . HIS A 1 169 ? 12.289 11.220 -5.032 1.00 5.51 169 HIS A O 1
ATOM 2498 N N . SER A 1 170 ? 14.236 12.164 -5.634 1.00 4.58 170 SER A N 1
ATOM 2499 C CA . SER A 1 170 ? 14.793 10.937 -6.163 1.00 5.00 170 SER A CA 1
ATOM 2500 C C . SER A 1 170 ? 15.231 9.949 -5.080 1.00 5.01 170 SER A C 1
ATOM 2501 O O . SER A 1 170 ? 15.469 8.777 -5.391 1.00 5.60 170 SER A O 1
ATOM 2509 N N . ILE A 1 171 ? 15.351 10.419 -3.841 1.00 4.87 171 ILE A N 1
ATOM 2510 C CA . ILE A 1 171 ? 15.780 9.593 -2.695 1.00 5.61 171 ILE A CA 1
ATOM 2511 C C . ILE A 1 171 ? 14.846 9.877 -1.526 1.00 5.69 171 ILE A C 1
ATOM 2512 O O . ILE A 1 171 ? 15.223 10.500 -0.534 1.00 6.18 171 ILE A O 1
ATOM 2528 N N . ALA A 1 172 ? 13.594 9.446 -1.673 1.00 6.04 172 ALA A N 1
ATOM 2529 C CA . ALA A 1 172 ? 12.531 10.015 -0.840 1.00 6.22 172 ALA A CA 1
ATOM 2530 C C . ALA A 1 172 ? 11.274 9.167 -0.865 1.00 6.14 172 ALA A C 1
ATOM 2531 O O . ALA A 1 172 ? 10.904 8.615 -1.903 1.00 6.90 172 ALA A O 1
ATOM 2538 N N . ALA A 1 173 ? 10.553 9.163 0.246 1.00 6.30 173 ALA A N 1
ATOM 2539 C CA . ALA A 1 173 ? 9.270 8.509 0.366 1.00 6.64 173 ALA A CA 1
ATOM 2540 C C . ALA A 1 173 ? 8.317 9.340 1.222 1.00 6.46 173 ALA A C 1
ATOM 2541 O O . ALA A 1 173 ? 8.700 10.330 1.839 1.00 7.50 173 ALA A O 1
ATOM 2548 N N . ALA A 1 174 ? 7.063 8.906 1.251 1.00 7.14 174 ALA A N 1
ATOM 2549 C CA . ALA A 1 174 ? 6.008 9.548 2.020 1.00 7.03 174 ALA A CA 1
ATOM 2550 C C . ALA A 1 174 ? 5.413 8.570 3.026 1.00 7.42 174 ALA A C 1
ATOM 2551 O O . ALA A 1 174 ? 5.053 7.442 2.668 1.00 8.12 174 ALA A O 1
ATOM 2558 N N . ASP A 1 175 ? 5.237 9.057 4.259 1.00 8.71 175 ASP A N 1
ATOM 2559 C CA . ASP A 1 175 ? 4.580 8.307 5.334 1.00 9.86 175 ASP A CA 1
ATOM 2560 C C . ASP A 1 175 ? 3.206 8.867 5.684 1.00 8.99 175 ASP A C 1
ATOM 2561 O O . ASP A 1 175 ? 2.392 8.120 6.232 1.00 10.92 175 ASP A O 1
ATOM 2570 N N . LYS A 1 176 ? 2.976 10.167 5.490 1.00 8.43 176 LYS A N 1
ATOM 2571 C CA A LYS A 1 176 ? 1.779 10.813 5.996 0.50 9.03 176 LYS A CA 1
ATOM 2572 C CA B LYS A 1 176 ? 1.786 10.845 5.993 0.50 9.38 176 LYS A CA 1
ATOM 2573 C C . LYS A 1 176 ? 0.787 11.216 4.897 1.00 9.58 176 LYS A C 1
ATOM 2574 O O . LYS A 1 176 ? -0.385 11.369 5.178 1.00 11.81 176 LYS A O 1
ATOM 2610 N N . VAL A 1 177 ? 1.229 11.314 3.648 1.00 8.98 177 VAL A N 1
ATOM 2611 C CA . VAL A 1 177 ? 0.321 11.667 2.555 1.00 9.09 177 VAL A CA 1
ATOM 2612 C C . VAL A 1 177 ? -0.792 10.634 2.427 1.00 9.62 177 VAL A C 1
ATOM 2613 O O . VAL A 1 177 ? -1.966 10.987 2.377 1.00 10.50 177 VAL A O 1
ATOM 2626 N N . ASP A 1 178 ? -0.414 9.360 2.440 1.00 9.83 178 ASP A N 1
ATOM 2627 C CA . ASP A 1 178 ? -1.377 8.274 2.496 1.00 10.10 178 ASP A CA 1
ATOM 2628 C C . ASP A 1 178 ? -0.900 7.328 3.579 1.00 9.97 178 ASP A C 1
ATOM 2629 O O . ASP A 1 178 ? -0.032 6.487 3.343 1.00 10.31 178 ASP A O 1
ATOM 2638 N N . PRO A 1 179 ? -1.442 7.474 4.784 1.00 11.49 179 PRO A N 1
ATOM 2639 C CA . PRO A 1 179 ? -0.938 6.685 5.894 1.00 13.02 179 PRO A CA 1
ATOM 2640 C C . PRO A 1 179 ? -1.274 5.208 5.797 1.00 12.40 179 PRO A C 1
ATOM 2641 O O . PRO A 1 179 ? -0.796 4.444 6.615 1.00 14.88 179 PRO A O 1
ATOM 2652 N N . SER A 1 180 ? -2.062 4.790 4.805 1.00 11.74 180 SER A N 1
ATOM 2653 C CA . SER A 1 180 ? -2.289 3.363 4.576 1.00 12.19 180 SER A CA 1
ATOM 2654 C C . SER A 1 180 ? -1.114 2.682 3.878 1.00 12.63 180 SER A C 1
ATOM 2655 O O . SER A 1 180 ? -1.042 1.450 3.872 1.00 14.45 180 SER A O 1
ATOM 2663 N N . ILE A 1 181 ? -0.219 3.468 3.277 1.00 11.46 181 ILE A N 1
ATOM 2664 C CA . ILE A 1 181 ? 0.925 2.937 2.540 1.00 11.24 181 ILE A CA 1
ATOM 2665 C C . ILE A 1 181 ? 2.210 3.694 2.920 1.00 10.37 181 ILE A C 1
ATOM 2666 O O . ILE A 1 181 ? 2.879 4.305 2.091 1.00 10.64 181 ILE A O 1
ATOM 2682 N N . PRO A 1 182 ? 2.531 3.721 4.208 1.00 11.02 182 PRO A N 1
ATOM 2683 C CA . PRO A 1 182 ? 3.707 4.474 4.600 1.00 11.31 182 PRO A CA 1
ATOM 2684 C C . PRO A 1 182 ? 4.979 3.909 3.962 1.00 10.22 182 PRO A C 1
ATOM 2685 O O . PRO A 1 182 ? 5.112 2.702 3.748 1.00 12.43 182 PRO A O 1
ATOM 2696 N N . GLY A 1 183 ? 5.921 4.794 3.681 1.00 9.91 183 GLY A N 1
ATOM 2697 C CA . GLY A 1 183 ? 7.185 4.404 3.121 1.00 10.43 183 GLY A CA 1
ATOM 2698 C C . GLY A 1 183 ? 7.169 4.204 1.631 1.00 9.23 183 GLY A C 1
ATOM 2699 O O . GLY A 1 183 ? 8.083 3.592 1.084 1.00 11.88 183 GLY A O 1
ATOM 2703 N N . THR A 1 184 ? 6.149 4.706 0.944 1.00 8.88 184 THR A N 1
ATOM 2704 C CA . THR A 1 184 ? 6.078 4.547 -0.505 1.00 7.94 184 THR A CA 1
ATOM 2705 C C . THR A 1 184 ? 6.899 5.648 -1.181 1.00 7.17 184 THR A C 1
ATOM 2706 O O . THR A 1 184 ? 6.716 6.819 -0.867 1.00 7.09 184 THR A O 1
ATOM 2717 N N . PRO A 1 185 ? 7.825 5.278 -2.066 1.00 7.06 185 PRO A N 1
ATOM 2718 C CA . PRO A 1 185 ? 8.764 6.253 -2.627 1.00 6.62 185 PRO A CA 1
ATOM 2719 C C . PRO A 1 185 ? 8.194 7.091 -3.745 1.00 6.35 185 PRO A C 1
ATOM 2720 O O . PRO A 1 185 ? 7.192 6.729 -4.382 1.00 7.14 185 PRO A O 1
ATOM 2731 N N . PHE A 1 186 ? 8.865 8.207 -4.030 1.00 5.97 186 PHE A N 1
ATOM 2732 C CA . PHE A 1 186 ? 8.483 9.082 -5.126 1.00 5.81 186 PHE A CA 1
ATOM 2733 C C . PHE A 1 186 ? 9.075 8.657 -6.462 1.00 6.10 186 PHE A C 1
ATOM 2734 O O . PHE A 1 186 ? 8.610 9.118 -7.507 1.00 7.06 186 PHE A O 1
ATOM 2751 N N . ASP A 1 187 ? 10.092 7.809 -6.465 1.00 6.51 187 ASP A N 1
ATOM 2752 C CA . ASP A 1 187 ? 10.551 7.188 -7.691 1.00 6.20 187 ASP A CA 1
ATOM 2753 C C . ASP A 1 187 ? 10.871 5.736 -7.440 1.00 6.60 187 ASP A C 1
ATOM 2754 O O . ASP A 1 187 ? 10.831 5.259 -6.306 1.00 7.55 187 ASP A O 1
ATOM 2763 N N . SER A 1 188 ? 11.163 5.022 -8.520 1.00 6.70 188 SER A N 1
ATOM 2764 C CA . SER A 1 188 ? 11.389 3.587 -8.437 1.00 7.58 188 SER A CA 1
ATOM 2765 C C . SER A 1 188 ? 12.747 3.211 -7.861 1.00 7.49 188 SER A C 1
ATOM 2766 O O . SER A 1 188 ? 13.010 2.031 -7.648 1.00 8.79 188 SER A O 1
ATOM 2774 N N . THR A 1 189 ? 13.584 4.206 -7.607 1.00 6.56 189 THR A N 1
ATOM 2775 C CA . THR A 1 189 ? 14.943 4.000 -7.119 1.00 6.82 189 THR A CA 1
ATOM 2776 C C . THR A 1 189 ? 15.217 4.914 -5.910 1.00 6.32 189 THR A C 1
ATOM 2777 O O . THR A 1 189 ? 16.077 5.790 -5.959 1.00 6.19 189 THR A O 1
ATOM 2788 N N . PRO A 1 190 ? 14.510 4.725 -4.789 1.00 6.50 190 PRO A N 1
ATOM 2789 C CA . PRO A 1 190 ? 14.702 5.634 -3.649 1.00 6.67 190 PRO A CA 1
ATOM 2790 C C . PRO A 1 190 ? 16.072 5.498 -2.967 1.00 6.46 190 PRO A C 1
ATOM 2791 O O . PRO A 1 190 ? 16.405 6.369 -2.163 1.00 7.23 190 PRO A O 1
ATOM 2802 N N . GLY A 1 191 ? 16.856 4.477 -3.310 1.00 6.22 191 GLY A N 1
ATOM 2803 C CA . GLY A 1 191 ? 18.210 4.387 -2.841 1.00 6.74 191 GLY A CA 1
ATOM 2804 C C . GLY A 1 191 ? 19.263 4.865 -3.809 1.00 7.04 191 GLY A C 1
ATOM 2805 O O . GLY A 1 191 ? 20.458 4.669 -3.555 1.00 8.38 191 GLY A O 1
ATOM 2809 N N . VAL A 1 192 ? 18.835 5.512 -4.896 1.00 6.13 192 VAL A N 1
ATOM 2810 C CA . VAL A 1 192 ? 19.741 5.949 -5.942 1.00 6.04 192 VAL A CA 1
ATOM 2811 C C . VAL A 1 192 ? 19.406 7.378 -6.325 1.00 5.45 192 VAL A C 1
ATOM 2812 O O . VAL A 1 192 ? 18.266 7.691 -6.667 1.00 5.71 192 VAL A O 1
ATOM 2825 N N . PHE A 1 193 ? 20.402 8.255 -6.267 1.00 5.63 193 PHE A N 1
ATOM 2826 C CA . PHE A 1 193 ? 20.250 9.659 -6.631 1.00 5.69 193 PHE A CA 1
ATOM 2827 C C . PHE A 1 193 ? 20.426 9.790 -8.140 1.00 5.61 193 PHE A C 1
ATOM 2828 O O . PHE A 1 193 ? 21.537 9.857 -8.657 1.00 7.05 193 PHE A O 1
ATOM 2845 N N . ASP A 1 194 ? 19.301 9.775 -8.833 1.00 6.15 194 ASP A N 1
ATOM 2846 C CA . ASP A 1 194 ? 19.226 9.648 -10.285 1.00 6.58 194 ASP A CA 1
ATOM 2847 C C . ASP A 1 194 ? 18.054 10.441 -10.834 1.00 6.25 194 ASP A C 1
ATOM 2848 O O . ASP A 1 194 ? 17.290 11.087 -10.111 1.00 6.70 194 ASP A O 1
ATOM 2857 N N . SER A 1 195 ? 17.903 10.391 -12.148 1.00 6.70 195 SER A N 1
ATOM 2858 C CA . SER A 1 195 ? 16.857 11.169 -12.805 1.00 7.39 195 SER A CA 1
ATOM 2859 C C . SER A 1 195 ? 15.514 10.451 -12.894 1.00 6.99 195 SER A C 1
ATOM 2860 O O . SER A 1 195 ? 14.571 10.984 -13.476 1.00 7.91 195 SER A O 1
ATOM 2868 N N . GLN A 1 196 ? 15.381 9.269 -12.295 1.00 7.36 196 GLN A N 1
ATOM 2869 C CA . GLN A 1 196 ? 14.136 8.524 -12.392 1.00 7.35 196 GLN A CA 1
ATOM 2870 C C . GLN A 1 196 ? 12.953 9.328 -11.903 1.00 6.82 196 GLN A C 1
ATOM 2871 O O . GLN A 1 196 ? 11.877 9.247 -12.483 1.00 7.56 196 GLN A O 1
ATOM 2885 N N . PHE A 1 197 ? 13.125 10.128 -10.846 1.00 6.29 197 PHE A N 1
ATOM 2886 C CA . PHE A 1 197 ? 12.047 10.975 -10.359 1.00 6.25 197 PHE A CA 1
ATOM 2887 C C . PHE A 1 197 ? 11.511 11.902 -11.439 1.00 5.96 197 PHE A C 1
ATOM 2888 O O . PHE A 1 197 ? 10.299 12.076 -11.556 1.00 6.17 197 PHE A O 1
ATOM 2905 N N . PHE A 1 198 ? 12.400 12.537 -12.196 1.00 5.98 198 PHE A N 1
ATOM 2906 C CA . PHE A 1 198 ? 11.977 13.491 -13.225 1.00 6.18 198 PHE A CA 1
ATOM 2907 C C . PHE A 1 198 ? 11.317 12.805 -14.406 1.00 6.74 198 PHE A C 1
ATOM 2908 O O . PHE A 1 198 ? 10.451 13.380 -15.061 1.00 8.02 198 PHE A O 1
ATOM 2925 N N . ILE A 1 199 ? 11.700 11.553 -14.679 1.00 6.73 199 ILE A N 1
ATOM 2926 C CA . ILE A 1 199 ? 11.042 10.736 -15.705 1.00 7.15 199 ILE A CA 1
ATOM 2927 C C . ILE A 1 199 ? 9.647 10.335 -15.240 1.00 6.84 199 ILE A C 1
ATOM 2928 O O . ILE A 1 199 ? 8.649 10.495 -15.944 1.00 7.61 199 ILE A O 1
ATOM 2944 N N . GLU A 1 200 ? 9.580 9.732 -14.059 1.00 6.93 200 GLU A N 1
ATOM 2945 C CA . GLU A 1 200 ? 8.389 9.033 -13.643 1.00 6.75 200 GLU A CA 1
ATOM 2946 C C . GLU A 1 200 ? 7.276 9.985 -13.293 1.00 6.64 200 GLU A C 1
ATOM 2947 O O . GLU A 1 200 ? 6.105 9.668 -13.524 1.00 7.65 200 GLU A O 1
ATOM 2959 N N . THR A 1 201 ? 7.596 11.186 -12.813 1.00 6.33 201 THR A N 1
ATOM 2960 C CA . THR A 1 201 ? 6.586 12.210 -12.578 1.00 6.18 201 THR A CA 1
ATOM 2961 C C . THR A 1 201 ? 5.995 12.748 -13.872 1.00 6.39 201 THR A C 1
ATOM 2962 O O . THR A 1 201 ? 4.908 13.324 -13.836 1.00 7.01 201 THR A O 1
ATOM 2973 N N . GLN A 1 202 ? 6.668 12.552 -15.006 1.00 6.76 202 GLN A N 1
ATOM 2974 C CA . GLN A 1 202 ? 6.181 13.019 -16.302 1.00 6.94 202 GLN A CA 1
ATOM 2975 C C . GLN A 1 202 ? 5.227 12.025 -16.952 1.00 7.28 202 GLN A C 1
ATOM 2976 O O . GLN A 1 202 ? 4.573 12.358 -17.935 1.00 8.34 202 GLN A O 1
ATOM 2990 N N . LEU A 1 203 ? 5.176 10.794 -16.448 1.00 7.42 203 LEU A N 1
ATOM 2991 C CA . LEU A 1 203 ? 4.300 9.775 -17.024 1.00 7.49 203 LEU A CA 1
ATOM 2992 C C . LEU A 1 203 ? 2.855 10.086 -16.712 1.00 7.32 203 LEU A C 1
ATOM 2993 O O . LEU A 1 203 ? 2.550 10.717 -15.697 1.00 8.00 203 LEU A O 1
ATOM 3009 N N . LYS A 1 204 ? 1.947 9.673 -17.581 1.00 7.91 204 LYS A N 1
ATOM 3010 C CA . LYS A 1 204 ? 0.541 9.766 -17.272 1.00 8.54 204 LYS A CA 1
ATOM 3011 C C . LYS A 1 204 ? 0.225 8.966 -16.007 1.00 8.43 204 LYS A C 1
ATOM 3012 O O . LYS A 1 204 ? 0.631 7.812 -15.864 1.00 9.22 204 LYS A O 1
ATOM 3031 N N . GLY A 1 205 ? -0.510 9.576 -15.092 1.00 8.92 205 GLY A N 1
ATOM 3032 C CA . GLY A 1 205 ? -0.960 8.859 -13.922 1.00 9.54 205 GLY A CA 1
ATOM 3033 C C . GLY A 1 205 ? -1.927 7.753 -14.298 1.00 9.40 205 GLY A C 1
ATOM 3034 O O . GLY A 1 205 ? -2.694 7.887 -15.251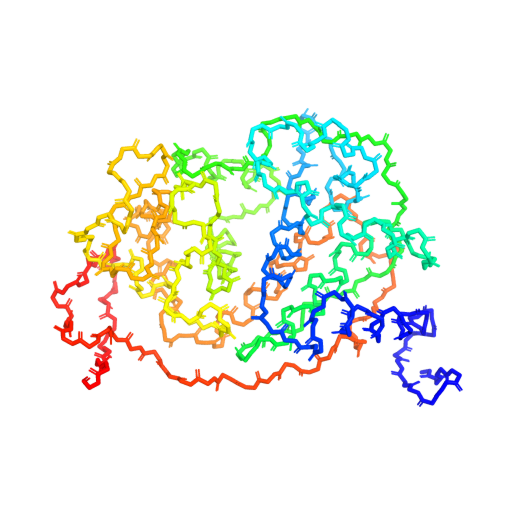 1.00 12.02 205 GLY A O 1
ATOM 3038 N N . ARG A 1 206 ? -1.903 6.671 -13.536 1.00 9.15 206 ARG A N 1
ATOM 3039 C CA . ARG A 1 206 ? -2.726 5.499 -13.795 1.00 9.48 206 ARG A CA 1
ATOM 3040 C C . ARG A 1 206 ? -3.583 5.035 -12.641 1.00 9.92 206 ARG A C 1
ATOM 3041 O O . ARG A 1 206 ? -4.624 4.431 -12.864 1.00 11.55 206 ARG A O 1
ATOM 3062 N N . LEU A 1 207 ? -3.109 5.205 -11.422 1.00 9.38 207 LEU A N 1
ATOM 3063 C CA . LEU A 1 207 ? -3.672 4.514 -10.279 1.00 9.70 207 LEU A CA 1
ATOM 3064 C C . LEU A 1 207 ? -3.341 5.264 -9.002 1.00 9.23 207 LEU A C 1
ATOM 3065 O O . LEU A 1 207 ? -2.419 6.071 -8.955 1.00 9.60 207 LEU A O 1
ATOM 3081 N N . PHE A 1 208 ? -4.080 4.992 -7.944 1.00 12.14 208 PHE A N 1
ATOM 3082 C CA . PHE A 1 208 ? -3.646 5.374 -6.612 1.00 12.33 208 PHE A CA 1
ATOM 3083 C C . PHE A 1 208 ? -3.085 4.128 -5.936 1.00 12.53 208 PHE A C 1
ATOM 3084 O O . PHE A 1 208 ? -3.749 3.088 -5.910 1.00 15.29 208 PHE A O 1
ATOM 3101 N N . PRO A 1 209 ? -1.871 4.201 -5.369 1.00 10.96 209 PRO A N 1
ATOM 3102 C CA . PRO A 1 209 ? -1.212 3.003 -4.809 1.00 12.65 209 PRO A CA 1
ATOM 3103 C C . PRO A 1 209 ? -1.864 2.531 -3.509 1.00 12.97 209 PRO A C 1
ATOM 3104 O O . PRO A 1 209 ? -1.740 1.373 -3.148 1.00 16.82 209 PRO A O 1
ATOM 3115 N N . GLY A 1 210 ? -2.557 3.437 -2.830 1.00 11.02 210 GLY A N 1
ATOM 3116 C CA . GLY A 1 210 ? -3.295 3.146 -1.613 1.00 11.34 210 GLY A CA 1
ATOM 3117 C C . GLY A 1 210 ? -4.729 3.568 -1.804 1.00 12.22 210 GLY A C 1
ATOM 3118 O O . GLY A 1 210 ? -5.415 3.042 -2.673 1.00 16.79 210 GLY A O 1
ATOM 3122 N N . THR A 1 211 ? -5.186 4.523 -1.015 1.00 11.38 211 THR A N 1
ATOM 3123 C CA . THR A 1 211 ? -6.532 5.050 -1.152 1.00 12.16 211 THR A CA 1
ATOM 3124 C C . THR A 1 211 ? -6.582 6.237 -2.121 1.00 12.24 211 THR A C 1
ATOM 3125 O O . THR A 1 211 ? -5.553 6.791 -2.513 1.00 11.42 211 THR A O 1
ATOM 3135 N N . ALA A 1 212 ? -7.794 6.617 -2.521 1.00 13.84 212 ALA A N 1
ATOM 3136 C CA . ALA A 1 212 ? -7.986 7.502 -3.665 1.00 14.15 212 ALA A CA 1
ATOM 3137 C C . ALA A 1 212 ? -8.306 8.954 -3.363 1.00 17.20 212 ALA A C 1
ATOM 3138 O O . ALA A 1 212 ? -8.504 9.748 -4.288 1.00 21.45 212 ALA A O 1
ATOM 3145 N N . ASP A 1 213 ? -8.408 9.335 -2.107 1.00 17.30 213 ASP A N 1
ATOM 3146 C CA . ASP A 1 213 ? -8.885 10.697 -1.825 1.00 19.62 213 ASP A CA 1
ATOM 3147 C C . ASP A 1 213 ? -7.991 11.469 -0.854 1.00 17.47 213 ASP A C 1
ATOM 3148 O O . ASP A 1 213 ? -8.465 12.305 -0.094 1.00 21.11 213 ASP A O 1
ATOM 3157 N N . ASN A 1 214 ? -6.689 11.283 -0.962 1.00 13.11 214 ASN A N 1
ATOM 3158 C CA . ASN A 1 214 ? -5.784 11.965 -0.063 1.00 11.93 214 ASN A CA 1
ATOM 3159 C C . ASN A 1 214 ? -5.413 13.346 -0.581 1.00 10.69 214 ASN A C 1
ATOM 3160 O O . ASN A 1 214 ? -4.991 13.517 -1.720 1.00 10.72 214 ASN A O 1
ATOM 3171 N N . LYS A 1 215 ? -5.525 14.333 0.286 1.00 11.47 215 LYS A N 1
ATOM 3172 C CA . LYS A 1 215 ? -5.185 15.693 -0.060 1.00 10.00 215 LYS A CA 1
ATOM 3173 C C . LYS A 1 215 ? -3.704 15.763 -0.407 1.00 9.20 215 LYS A C 1
ATOM 3174 O O . LYS A 1 215 ? -2.861 15.238 0.308 1.00 11.39 215 LYS A O 1
ATOM 3193 N N . GLY A 1 216 ? -3.386 16.421 -1.510 1.00 8.71 216 GLY A N 1
ATOM 3194 C CA . GLY A 1 216 ? -2.009 16.571 -1.929 1.00 8.42 216 GLY A CA 1
ATOM 3195 C C . GLY A 1 216 ? -1.417 15.417 -2.699 1.00 7.26 216 GLY A C 1
ATOM 3196 O O . GLY A 1 216 ? -0.238 15.462 -3.033 1.00 7.64 216 GLY A O 1
ATOM 3200 N N . GLU A 1 217 ? -2.221 14.412 -3.034 1.00 7.64 217 GLU A N 1
ATOM 3201 C CA . GLU A 1 217 ? -1.762 13.248 -3.785 1.00 7.41 217 GLU A CA 1
ATOM 3202 C C . GLU A 1 217 ? -2.365 13.248 -5.180 1.00 7.58 217 GLU A C 1
ATOM 3203 O O . GLU A 1 217 ? -3.553 13.532 -5.342 1.00 10.52 217 GLU A O 1
ATOM 3215 N N . ALA A 1 218 ? -1.567 12.870 -6.162 1.00 6.96 218 ALA A N 1
ATOM 3216 C CA . ALA A 1 218 ? -1.988 12.677 -7.544 1.00 7.33 218 ALA A CA 1
ATOM 3217 C C . ALA A 1 218 ? -1.907 11.194 -7.896 1.00 6.74 218 ALA A C 1
ATOM 3218 O O . ALA A 1 218 ? -1.228 10.436 -7.217 1.00 8.37 218 ALA A O 1
ATOM 3225 N N . GLN A 1 219 ? -2.542 10.790 -8.994 1.00 7.76 219 GLN A N 1
ATOM 3226 C CA . GLN A 1 219 ? -2.338 9.428 -9.470 1.00 7.37 219 GLN A CA 1
ATOM 3227 C C . GLN A 1 219 ? -0.880 9.196 -9.796 1.00 6.98 219 GLN A C 1
ATOM 3228 O O . GLN A 1 219 ? -0.195 10.049 -10.348 1.00 7.72 219 GLN A O 1
ATOM 3240 N N . SER A 1 220 ? -0.434 7.993 -9.478 1.00 7.58 220 SER A N 1
ATOM 3241 C CA . SER A 1 220 ? 0.896 7.514 -9.785 1.00 7.64 220 SER A CA 1
ATOM 3242 C C . SER A 1 220 ? 0.848 6.661 -11.050 1.00 7.58 220 SER A C 1
ATOM 3243 O O . SER A 1 220 ? -0.184 6.063 -11.371 1.00 8.70 220 SER A O 1
ATOM 3250 N N . PRO A 1 221 ? 1.977 6.516 -11.741 1.00 7.47 221 PRO A N 1
ATOM 3251 C CA . PRO A 1 221 ? 2.038 5.584 -12.873 1.00 8.78 221 PRO A CA 1
ATOM 3252 C C . PRO A 1 221 ? 2.287 4.137 -12.481 1.00 8.66 221 PRO A C 1
ATOM 3253 O O . PRO A 1 221 ? 2.161 3.262 -13.349 1.00 10.33 221 PRO A O 1
ATOM 3264 N N . LEU A 1 222 ? 2.677 3.899 -11.228 1.00 8.83 222 LEU A N 1
ATOM 3265 C CA . LEU A 1 222 ? 3.209 2.614 -10.781 1.00 9.58 222 LEU A CA 1
ATOM 3266 C C . LEU A 1 222 ? 2.684 2.261 -9.391 1.00 9.40 222 LEU A C 1
ATOM 3267 O O . LEU A 1 222 ? 2.696 3.096 -8.499 1.00 9.54 222 LEU A O 1
ATOM 3283 N N . GLN A 1 223 ? 2.325 0.996 -9.170 1.00 10.69 223 GLN A N 1
ATOM 3284 C CA . GLN A 1 223 ? 1.869 0.565 -7.849 1.00 11.97 223 GLN A CA 1
ATOM 3285 C C . GLN A 1 223 ? 2.871 0.847 -6.767 1.00 14.91 223 GLN A C 1
ATOM 3286 O O . GLN A 1 223 ? 2.509 1.115 -5.621 1.00 17.69 223 GLN A O 1
ATOM 3300 N N . GLY A 1 224 ? 4.132 0.741 -7.088 1.00 14.31 224 GLY A N 1
ATOM 3301 C CA . GLY A 1 224 ? 5.106 0.937 -6.000 1.00 14.09 224 GLY A CA 1
ATOM 3302 C C . GLY A 1 224 ? 5.549 2.357 -5.678 1.00 11.63 224 GLY A C 1
ATOM 3303 O O . GLY A 1 224 ? 6.598 2.542 -5.066 1.00 12.14 224 GLY A O 1
ATOM 3307 N N . GLU A 1 225 ? 4.803 3.357 -6.137 1.00 9.57 225 GLU A N 1
ATOM 3308 C CA . GLU A 1 225 ? 5.247 4.738 -6.137 1.00 8.31 225 GLU A CA 1
ATOM 3309 C C . GLU A 1 225 ? 4.049 5.605 -5.788 1.00 7.10 225 GLU A C 1
ATOM 3310 O O . GLU A 1 225 ? 2.924 5.308 -6.194 1.00 8.40 225 GLU A O 1
ATOM 3322 N N . ILE A 1 226 ? 4.307 6.707 -5.091 1.00 6.86 226 ILE A N 1
ATOM 3323 C CA . ILE A 1 226 ? 3.309 7.727 -4.811 1.00 6.70 226 ILE A CA 1
ATOM 3324 C C . ILE A 1 226 ? 3.712 9.013 -5.519 1.00 6.17 226 ILE A C 1
ATOM 3325 O O . ILE A 1 226 ? 4.907 9.280 -5.676 1.00 6.80 226 ILE A O 1
ATOM 3341 N N . ARG A 1 227 ? 2.719 9.779 -5.969 1.00 5.77 227 ARG A N 1
ATOM 3342 C CA . ARG A 1 227 ? 2.952 11.041 -6.622 1.00 5.87 227 ARG A CA 1
ATOM 3343 C C . ARG A 1 227 ? 2.282 12.158 -5.833 1.00 5.81 227 ARG A C 1
ATOM 3344 O O . ARG A 1 227 ? 1.081 12.082 -5.519 1.00 6.96 227 ARG A O 1
ATOM 3365 N N . LEU A 1 228 ? 3.042 13.205 -5.546 1.00 5.77 228 LEU A N 1
ATOM 3366 C CA . LEU A 1 228 ? 2.503 14.414 -4.950 1.00 5.38 228 LEU A CA 1
ATOM 3367 C C . LEU A 1 228 ? 1.841 15.259 -6.022 1.00 5.66 228 LEU A C 1
ATOM 3368 O O . LEU A 1 228 ? 2.346 15.382 -7.140 1.00 6.08 228 LEU A O 1
ATOM 3384 N N . GLN A 1 229 ? 0.763 15.937 -5.649 1.00 5.76 229 GLN A N 1
ATOM 3385 C CA . GLN A 1 229 ? 0.132 16.875 -6.565 1.00 5.88 229 GLN A CA 1
ATOM 3386 C C . GLN A 1 229 ? 1.071 18.019 -6.926 1.00 5.88 229 GLN A C 1
ATOM 3387 O O . GLN A 1 229 ? 1.089 18.468 -8.067 1.00 6.34 229 GLN A O 1
ATOM 3401 N N . SER A 1 230 ? 1.878 18.474 -5.976 1.00 5.98 230 SER A N 1
ATOM 3402 C CA . SER A 1 230 ? 2.849 19.525 -6.257 1.00 6.09 230 SER A CA 1
ATOM 3403 C C . SER A 1 230 ? 3.830 19.097 -7.345 1.00 5.97 230 SER A C 1
ATOM 3404 O O . SER A 1 230 ? 4.146 19.892 -8.215 1.00 6.50 230 SER A O 1
ATOM 3412 N N . ASP A 1 231 ? 4.338 17.871 -7.252 1.00 5.93 231 ASP A N 1
ATOM 3413 C CA . ASP A 1 231 ? 5.257 17.372 -8.273 1.00 5.95 231 ASP A CA 1
ATOM 3414 C C . ASP A 1 231 ? 4.529 17.188 -9.608 1.00 6.08 231 ASP A C 1
ATOM 3415 O O . ASP A 1 231 ? 5.095 17.493 -10.660 1.00 6.70 231 ASP A O 1
ATOM 3424 N N . HIS A 1 232 ? 3.292 16.693 -9.576 1.00 5.73 232 HIS A N 1
ATOM 3425 C CA . HIS A 1 232 ? 2.488 16.611 -10.798 1.00 5.86 232 HIS A CA 1
ATOM 3426 C C . HIS A 1 232 ? 2.478 17.970 -11.497 1.00 5.80 232 HIS A C 1
ATOM 3427 O O . HIS A 1 232 ? 2.705 18.081 -12.708 1.00 6.39 232 HIS A O 1
ATOM 3441 N N . LEU A 1 233 ? 2.150 19.009 -10.735 1.00 5.78 233 LEU A N 1
ATOM 3442 C CA . LEU A 1 233 ? 1.998 20.342 -11.284 1.00 5.68 233 LEU A CA 1
ATOM 3443 C C . LEU A 1 233 ? 3.346 20.920 -11.720 1.00 5.89 233 LEU A C 1
ATOM 3444 O O . LEU A 1 233 ? 3.430 21.543 -12.783 1.00 6.45 233 LEU A O 1
ATOM 3460 N N . LEU A 1 234 ? 4.397 20.781 -10.910 1.00 5.79 234 LEU A N 1
ATOM 3461 C CA . LEU A 1 234 ? 5.690 21.376 -11.251 1.00 6.15 234 LEU A CA 1
ATOM 3462 C C . LEU A 1 234 ? 6.257 20.739 -12.530 1.00 6.42 234 LEU A C 1
ATOM 3463 O O . LEU A 1 234 ? 6.943 21.407 -13.305 1.00 7.15 234 LEU A O 1
ATOM 3479 N N . ALA A 1 235 ? 5.990 19.456 -12.769 1.00 6.18 235 ALA A N 1
ATOM 3480 C CA . ALA A 1 235 ? 6.468 18.781 -13.975 1.00 6.37 235 ALA A CA 1
ATOM 3481 C C . ALA A 1 235 ? 5.783 19.294 -15.228 1.00 6.47 235 ALA A C 1
ATOM 3482 O O . ALA A 1 235 ? 6.298 19.092 -16.329 1.00 7.99 235 ALA A O 1
ATOM 3489 N N . ARG A 1 236 ? 4.604 19.893 -15.071 1.00 6.09 236 ARG A N 1
ATOM 3490 C CA . ARG A 1 236 ? 3.761 20.239 -16.192 1.00 6.85 236 ARG A CA 1
ATOM 3491 C C . ARG A 1 236 ? 3.552 21.746 -16.399 1.00 7.28 236 ARG A C 1
ATOM 3492 O O . ARG A 1 236 ? 3.210 22.172 -17.496 1.00 8.42 236 ARG A O 1
ATOM 3513 N N . ASP A 1 237 ? 3.736 22.550 -15.368 1.00 7.90 237 ASP A N 1
ATOM 3514 C CA . ASP A 1 237 ? 3.410 23.979 -15.428 1.00 7.83 237 ASP A CA 1
ATOM 3515 C C . ASP A 1 237 ? 4.405 24.679 -16.336 1.00 7.68 237 ASP A C 1
ATOM 3516 O O . ASP A 1 237 ? 5.596 24.402 -16.291 1.00 8.41 237 ASP A O 1
ATOM 3525 N N . PRO A 1 238 ? 3.944 25.625 -17.159 1.00 8.90 238 PRO A N 1
ATOM 3526 C CA . PRO A 1 238 ? 4.830 26.295 -18.090 1.00 10.94 238 PRO A CA 1
ATOM 3527 C C . PRO A 1 238 ? 6.043 26.965 -17.439 1.00 9.71 238 PRO A C 1
ATOM 3528 O O . PRO A 1 238 ? 7.044 27.152 -18.113 1.00 11.69 238 PRO A O 1
ATOM 3539 N N . GLN A 1 239 ? 5.953 27.373 -16.174 1.00 9.62 239 GLN A N 1
ATOM 3540 C CA . GLN A 1 239 ? 7.073 28.040 -15.525 1.00 10.19 239 GLN A CA 1
ATOM 3541 C C . GLN A 1 239 ? 8.230 27.108 -15.185 1.00 11.16 239 GLN A C 1
ATOM 3542 O O . GLN A 1 239 ? 9.364 27.571 -15.063 1.00 15.86 239 GLN A O 1
ATOM 3556 N N . THR A 1 240 ? 7.956 25.818 -15.018 1.00 8.18 240 THR A N 1
ATOM 3557 C CA . THR A 1 240 ? 8.943 24.881 -14.503 1.00 8.06 240 THR A CA 1
ATOM 3558 C C . THR A 1 240 ? 9.161 23.662 -15.402 1.00 7.64 240 THR A C 1
ATOM 3559 O O . THR A 1 240 ? 10.150 22.954 -15.213 1.00 7.98 240 THR A O 1
ATOM 3570 N N . ALA A 1 241 ? 8.266 23.391 -16.348 1.00 8.16 241 ALA A N 1
ATOM 3571 C CA . ALA A 1 241 ? 8.303 22.133 -17.083 1.00 8.35 241 ALA A CA 1
ATOM 3572 C C . ALA A 1 241 ? 9.571 21.953 -17.892 1.00 8.47 241 ALA A C 1
ATOM 3573 O O . ALA A 1 241 ? 10.078 20.834 -18.000 1.00 8.36 241 ALA A O 1
ATOM 3580 N N . CYS A 1 242 ? 10.072 23.021 -18.510 1.00 8.88 242 CYS A N 1
ATOM 3581 C CA . CYS A 1 242 ? 11.280 22.854 -19.307 1.00 10.00 242 CYS A CA 1
ATOM 3582 C C . CYS A 1 242 ? 12.484 22.513 -18.440 1.00 8.42 242 CYS A C 1
ATOM 3583 O O . CYS A 1 242 ? 13.297 21.664 -18.811 1.00 9.41 242 CYS A O 1
ATOM 3590 N N . GLU A 1 243 ? 12.602 23.153 -17.281 1.00 8.45 243 GLU A N 1
ATOM 3591 C CA . GLU A 1 243 ? 13.693 22.826 -16.394 1.00 8.51 243 GLU A CA 1
ATOM 3592 C C . GLU A 1 243 ? 13.550 21.399 -15.879 1.00 7.54 243 GLU A C 1
ATOM 3593 O O . GLU A 1 243 ? 14.547 20.684 -15.765 1.00 7.84 243 GLU A O 1
ATOM 3605 N N . TRP A 1 244 ? 12.332 20.995 -15.537 1.00 7.04 244 TRP A N 1
ATOM 3606 C CA . TRP A 1 244 ? 12.069 19.642 -15.056 1.00 6.53 244 TRP A CA 1
ATOM 3607 C C . TRP A 1 244 ? 12.576 18.613 -16.073 1.00 6.96 244 TRP A C 1
ATOM 3608 O O . TRP A 1 244 ? 13.324 17.684 -15.740 1.00 7.46 244 TRP A O 1
ATOM 3629 N N . GLN A 1 245 ? 12.168 18.776 -17.336 1.00 7.11 245 GLN A N 1
ATOM 3630 C CA . GLN A 1 245 ? 12.548 17.828 -18.358 1.00 7.16 245 GLN A CA 1
ATOM 3631 C C . GLN A 1 245 ? 14.043 17.822 -18.599 1.00 7.24 245 GLN A C 1
ATOM 3632 O O . GLN A 1 245 ? 14.613 16.806 -18.977 1.00 7.89 245 GLN A O 1
ATOM 3646 N N . SER A 1 246 ? 14.685 18.970 -18.427 1.00 7.43 246 SER A N 1
ATOM 3647 C CA . SER A 1 246 ? 16.126 19.076 -18.670 1.00 7.79 246 SER A CA 1
ATOM 3648 C C . SER A 1 246 ? 16.936 18.195 -17.730 1.00 7.72 246 SER A C 1
ATOM 3649 O O . SER A 1 246 ? 18.098 17.923 -18.009 1.00 8.84 246 SER A O 1
ATOM 3657 N N . MET A 1 247 ? 16.334 17.751 -16.624 1.00 6.95 247 MET A N 1
ATOM 3658 C CA A MET A 1 247 ? 17.028 16.854 -15.702 0.70 6.86 247 MET A CA 1
ATOM 3659 C CA B MET A 1 247 ? 17.016 16.856 -15.691 0.30 7.46 247 MET A CA 1
ATOM 3660 C C . MET A 1 247 ? 17.064 15.416 -16.190 1.00 7.19 247 MET A C 1
ATOM 3661 O O . MET A 1 247 ? 17.884 14.623 -15.732 1.00 8.04 247 MET A O 1
ATOM 3687 N N . VAL A 1 248 ? 16.128 15.054 -17.060 1.00 7.19 248 VAL A N 1
ATOM 3688 C CA . VAL A 1 248 ? 15.976 13.675 -17.487 1.00 7.64 248 VAL A CA 1
ATOM 3689 C C . VAL A 1 248 ? 17.229 13.216 -18.206 1.00 8.49 248 VAL A C 1
ATOM 3690 O O . VAL A 1 248 ? 17.669 13.842 -19.156 1.00 9.10 248 VAL A O 1
ATOM 3703 N N . ASN A 1 249 ? 17.802 12.102 -17.762 1.00 8.77 249 ASN A N 1
ATOM 3704 C CA . ASN A 1 249 ? 19.032 11.582 -18.361 1.00 9.45 249 ASN A CA 1
ATOM 3705 C C . ASN A 1 249 ? 20.104 12.670 -18.432 1.00 9.04 249 ASN A C 1
ATOM 3706 O O . ASN A 1 249 ? 20.881 12.736 -19.388 1.00 10.67 249 ASN A O 1
ATOM 3715 N N . ASN A 1 250 ? 20.214 13.473 -17.385 1.00 8.58 250 ASN A N 1
ATOM 3716 C CA . ASN A 1 250 ? 21.233 14.508 -17.278 1.00 8.18 250 ASN A CA 1
ATOM 3717 C C . ASN A 1 250 ? 21.804 14.488 -15.885 1.00 7.03 250 ASN A C 1
ATOM 3718 O O . ASN A 1 250 ? 21.660 15.413 -15.088 1.00 7.60 250 ASN A O 1
ATOM 3729 N N . GLN A 1 251 ? 22.466 13.384 -15.595 1.00 6.72 251 GLN A N 1
ATOM 3730 C CA . GLN A 1 251 ? 23.055 13.170 -14.298 1.00 6.96 251 GLN A CA 1
ATOM 3731 C C . GLN A 1 251 ? 24.060 14.248 -13.900 1.00 6.23 251 GLN A C 1
ATOM 3732 O O . GLN A 1 251 ? 24.054 14.689 -12.756 1.00 6.55 251 GLN A O 1
ATOM 3746 N N . PRO A 1 252 ? 24.929 14.712 -14.813 1.00 6.18 252 PRO A N 1
ATOM 3747 C CA . PRO A 1 252 ? 25.847 15.770 -14.402 1.00 6.65 252 PRO A CA 1
ATOM 3748 C C . PRO A 1 252 ? 25.138 17.030 -13.942 1.00 6.19 252 PRO A C 1
ATOM 3749 O O . PRO A 1 252 ? 25.579 17.693 -13.006 1.00 6.88 252 PRO A O 1
ATOM 3760 N N . LYS A 1 253 ? 24.055 17.399 -14.611 1.00 6.62 253 LYS A N 1
ATOM 3761 C CA . LYS A 1 253 ? 23.308 18.589 -14.216 1.00 7.25 253 LYS A CA 1
ATOM 3762 C C . LYS A 1 253 ? 22.639 18.379 -12.854 1.00 6.23 253 LYS A C 1
ATOM 3763 O O . LYS A 1 253 ? 22.685 19.259 -11.995 1.00 6.95 253 LYS A O 1
ATOM 3782 N N . ILE A 1 254 ? 21.995 17.237 -12.671 1.00 6.30 254 ILE A N 1
ATOM 3783 C CA . ILE A 1 254 ? 21.370 16.966 -11.375 1.00 6.51 254 ILE A CA 1
ATOM 3784 C C . ILE A 1 254 ? 22.419 17.074 -10.270 1.00 6.54 254 ILE A C 1
ATOM 3785 O O . ILE A 1 254 ? 22.167 17.679 -9.223 1.00 7.18 254 ILE A O 1
ATOM 3801 N N . GLN A 1 255 ? 23.590 16.490 -10.480 1.00 6.06 255 GLN A N 1
ATOM 3802 C CA . GLN A 1 255 ? 24.648 16.506 -9.473 1.00 6.08 255 GLN A CA 1
ATOM 3803 C C . GLN A 1 255 ? 25.088 17.934 -9.164 1.00 6.26 255 GLN A C 1
ATOM 3804 O O . GLN A 1 255 ? 25.148 18.362 -8.008 1.00 6.70 255 GLN A O 1
ATOM 3818 N N . ASN A 1 256 ? 25.472 18.663 -10.201 1.00 6.67 256 ASN A N 1
ATOM 3819 C CA . ASN A 1 256 ? 26.027 19.989 -10.017 1.00 7.61 256 ASN A CA 1
ATOM 3820 C C . ASN A 1 256 ? 25.044 20.939 -9.379 1.00 6.90 256 ASN A C 1
ATOM 3821 O O . ASN A 1 256 ? 25.370 21.694 -8.451 1.00 7.76 256 ASN A O 1
ATOM 3832 N N . ARG A 1 257 ? 23.830 20.936 -9.898 1.00 6.65 257 ARG A N 1
ATOM 3833 C CA A ARG A 1 257 ? 22.808 21.868 -9.441 0.50 6.83 257 ARG A CA 1
ATOM 3834 C CA B ARG A 1 257 ? 22.841 21.879 -9.430 0.50 7.31 257 ARG A CA 1
ATOM 3835 C C . ARG A 1 257 ? 22.298 21.516 -8.052 1.00 6.73 257 ARG A C 1
ATOM 3836 O O . ARG A 1 257 ? 22.020 22.404 -7.241 1.00 7.36 257 ARG A O 1
ATOM 3876 N N . PHE A 1 258 ? 22.156 20.237 -7.746 1.00 6.72 258 PHE A N 1
ATOM 3877 C CA . PHE A 1 258 ? 21.699 19.864 -6.413 1.00 6.28 258 PHE A CA 1
ATOM 3878 C C . PHE A 1 258 ? 22.740 20.248 -5.380 1.00 5.96 258 PHE A C 1
ATOM 3879 O O . PHE A 1 258 ? 22.400 20.810 -4.324 1.00 6.43 258 PHE A O 1
ATOM 3896 N N . ALA A 1 259 ? 24.017 19.968 -5.630 1.00 6.35 259 ALA A N 1
ATOM 3897 C CA . ALA A 1 259 ? 25.016 20.346 -4.651 1.00 6.45 259 ALA A CA 1
ATOM 3898 C C . ALA A 1 259 ? 25.045 21.847 -4.415 1.00 6.48 259 ALA A C 1
ATOM 3899 O O . ALA A 1 259 ? 25.102 22.320 -3.269 1.00 6.92 259 ALA A O 1
ATOM 3906 N N . ALA A 1 260 ? 24.996 22.632 -5.484 1.00 6.53 260 ALA A N 1
ATOM 3907 C CA . ALA A 1 260 ? 25.099 24.080 -5.354 1.00 7.47 260 ALA A CA 1
ATOM 3908 C C . ALA A 1 260 ? 23.867 24.642 -4.646 1.00 6.32 260 ALA A C 1
ATOM 3909 O O . ALA A 1 260 ? 23.980 25.533 -3.795 1.00 7.33 260 ALA A O 1
ATOM 3916 N N . THR A 1 261 ? 22.678 24.183 -5.020 1.00 6.39 261 THR A N 1
ATOM 3917 C CA A THR A 1 261 ? 21.499 24.762 -4.429 0.50 6.53 261 THR A CA 1
ATOM 3918 C CA B THR A 1 261 ? 21.447 24.716 -4.430 0.50 6.45 261 THR A CA 1
ATOM 3919 C C . THR A 1 261 ? 21.297 24.270 -2.986 1.00 6.03 261 THR A C 1
ATOM 3920 O O . THR A 1 261 ? 20.841 25.045 -2.134 1.00 6.46 261 THR A O 1
ATOM 3938 N N . MET A 1 262 ? 21.697 23.033 -2.688 1.00 5.71 262 MET A N 1
ATOM 3939 C CA . MET A 1 262 ? 21.698 22.575 -1.307 1.00 5.79 262 MET A CA 1
ATOM 3940 C C . MET A 1 262 ? 22.660 23.369 -0.448 1.00 5.82 262 MET A C 1
ATOM 3941 O O . MET A 1 262 ? 22.362 23.635 0.709 1.00 6.85 262 MET A O 1
ATOM 3955 N N . SER A 1 263 ? 23.822 23.751 -0.975 1.00 6.09 263 SER A N 1
ATOM 3956 C CA . SER A 1 263 ? 24.720 24.577 -0.190 1.00 6.68 263 SER A CA 1
ATOM 3957 C C . SER A 1 263 ? 24.071 25.906 0.152 1.00 6.68 263 SER A C 1
ATOM 3958 O O . SER A 1 263 ? 24.174 26.401 1.274 1.00 7.81 263 SER A O 1
ATOM 3965 N N . LYS A 1 264 ? 23.419 26.504 -0.846 1.00 6.70 264 LYS A N 1
ATOM 3966 C CA . LYS A 1 264 ? 22.702 27.742 -0.638 1.00 7.04 264 LYS A CA 1
ATOM 3967 C C . LYS A 1 264 ? 21.620 27.580 0.437 1.00 7.18 264 LYS A C 1
ATOM 3968 O O . LYS A 1 264 ? 21.493 28.391 1.350 1.00 7.75 264 LYS A O 1
ATOM 3987 N N . MET A 1 265 ? 20.853 26.498 0.348 1.00 6.32 265 MET A N 1
ATOM 3988 C CA A MET A 1 265 ? 19.828 26.243 1.334 0.70 7.16 265 MET A CA 1
ATOM 3989 C CA B MET A 1 265 ? 19.816 26.161 1.337 0.30 6.77 265 MET A CA 1
ATOM 3990 C C . MET A 1 265 ? 20.421 26.034 2.737 1.00 6.43 265 MET A C 1
ATOM 3991 O O . MET A 1 265 ? 19.887 26.565 3.727 1.00 6.98 265 MET A O 1
ATOM 4017 N N . ALA A 1 266 ? 21.514 25.287 2.823 1.00 6.37 266 ALA A N 1
ATOM 4018 C CA . ALA A 1 266 ? 22.173 25.014 4.098 1.00 6.27 266 ALA A CA 1
ATOM 4019 C C . ALA A 1 266 ? 22.694 26.272 4.761 1.00 6.71 266 ALA A C 1
ATOM 4020 O O . ALA A 1 266 ? 22.954 26.263 5.971 1.00 7.22 266 ALA A O 1
ATOM 4027 N N . LEU A 1 267 ? 22.857 27.341 3.994 1.00 6.88 267 LEU A N 1
ATOM 4028 C CA . LEU A 1 267 ? 23.406 28.592 4.498 1.00 7.42 267 LEU A CA 1
ATOM 4029 C C . LEU A 1 267 ? 22.346 29.662 4.672 1.00 7.80 267 LEU A C 1
ATOM 4030 O O . LEU A 1 267 ? 22.687 30.805 5.016 1.00 8.27 267 LEU A O 1
ATOM 4046 N N . LEU A 1 268 ? 21.062 29.358 4.474 1.00 7.37 268 LEU A N 1
ATOM 4047 C CA . LEU A 1 268 ? 20.033 30.376 4.723 1.00 7.52 268 LEU A CA 1
ATOM 4048 C C . LEU A 1 268 ? 20.126 30.850 6.156 1.00 7.03 268 LEU A C 1
ATOM 4049 O O . LEU A 1 268 ? 20.196 30.058 7.093 1.00 7.21 268 LEU A O 1
ATOM 4065 N N . GLY A 1 269 ? 20.097 32.167 6.338 1.00 8.36 269 GLY A N 1
ATOM 4066 C CA . GLY A 1 269 ? 20.233 32.767 7.642 1.00 9.02 269 GLY A CA 1
ATOM 4067 C C . GLY A 1 269 ? 21.646 32.818 8.193 1.00 9.23 269 GLY A C 1
ATOM 4068 O O . GLY A 1 269 ? 21.826 33.272 9.312 1.00 11.51 269 GLY A O 1
ATOM 4072 N N . GLN A 1 270 ? 22.629 32.399 7.396 1.00 7.88 270 GLN A N 1
ATOM 4073 C CA . GLN A 1 270 ? 24.019 32.277 7.828 1.00 8.91 270 GLN A CA 1
ATOM 4074 C C . GLN A 1 270 ? 24.928 33.046 6.870 1.00 10.25 270 GLN A C 1
ATOM 4075 O O . GLN A 1 270 ? 24.538 33.416 5.782 1.00 12.74 270 GLN A O 1
ATOM 4089 N N . ASP A 1 271 ? 26.174 33.218 7.281 1.00 12.92 271 ASP A N 1
ATOM 4090 C CA . ASP A 1 271 ? 27.188 33.942 6.509 1.00 14.08 271 ASP A CA 1
ATOM 4091 C C . ASP A 1 271 ? 28.415 33.059 6.410 1.00 12.32 271 ASP A C 1
ATOM 4092 O O . ASP A 1 271 ? 29.124 32.852 7.386 1.00 14.16 271 ASP A O 1
ATOM 4101 N N . LYS A 1 272 ? 28.590 32.457 5.239 1.00 14.25 272 LYS A N 1
ATOM 4102 C CA . LYS A 1 272 ? 29.649 31.511 4.961 1.00 15.57 272 LYS A CA 1
ATOM 4103 C C . LYS A 1 272 ? 31.011 32.074 5.365 1.00 15.06 272 LYS A C 1
ATOM 4104 O O . LYS A 1 272 ? 31.890 31.331 5.787 1.00 16.16 272 LYS A O 1
ATOM 4123 N N . THR A 1 273 ? 31.198 33.387 5.253 1.00 15.61 273 THR A N 1
ATOM 4124 C CA . THR A 1 273 ? 32.502 33.976 5.578 1.00 17.50 273 THR A CA 1
ATOM 4125 C C . THR A 1 273 ? 32.822 33.957 7.079 1.00 16.72 273 THR A C 1
ATOM 4126 O O . THR A 1 273 ? 33.975 34.177 7.469 1.00 19.01 273 THR A O 1
ATOM 4137 N N . LYS A 1 274 ? 31.825 33.665 7.914 1.00 15.12 274 LYS A N 1
ATOM 4138 C CA . LYS A 1 274 ? 32.008 33.513 9.356 1.00 15.70 274 LYS A CA 1
ATOM 4139 C C . LYS A 1 274 ? 32.082 32.054 9.803 1.00 14.78 274 LYS A C 1
ATOM 4140 O O . LYS A 1 274 ? 32.153 31.757 10.995 1.00 18.71 274 LYS A O 1
ATOM 4159 N N . LEU A 1 275 ? 32.031 31.150 8.840 1.00 11.21 275 LEU A N 1
ATOM 4160 C CA . LEU A 1 275 ? 32.032 29.721 9.099 1.00 9.83 275 LEU A CA 1
ATOM 4161 C C . LEU A 1 275 ? 33.327 29.138 8.543 1.00 10.63 275 LEU A C 1
ATOM 4162 O O . LEU A 1 275 ? 34.069 29.827 7.843 1.00 13.30 275 LEU A O 1
ATOM 4178 N N . ILE A 1 276 ? 33.585 27.863 8.813 1.00 9.77 276 ILE A N 1
ATOM 4179 C CA . ILE A 1 276 ? 34.786 27.194 8.338 1.00 10.21 276 ILE A CA 1
ATOM 4180 C C . ILE A 1 276 ? 34.377 26.119 7.342 1.00 9.18 276 ILE A C 1
ATOM 4181 O O . ILE A 1 276 ? 33.460 25.324 7.601 1.00 9.43 276 ILE A O 1
ATOM 4197 N N . ASP A 1 277 ? 35.049 26.087 6.207 1.00 9.68 277 ASP A N 1
ATOM 4198 C CA . ASP A 1 277 ? 34.753 25.093 5.199 1.00 9.50 277 ASP A CA 1
ATOM 4199 C C . ASP A 1 277 ? 35.272 23.722 5.617 1.00 9.09 277 ASP A C 1
ATOM 4200 O O . ASP A 1 277 ? 36.477 23.535 5.806 1.00 11.22 277 ASP A O 1
ATOM 4209 N N . CYS A 1 278 ? 34.351 22.781 5.792 1.00 8.31 278 CYS A N 1
ATOM 4210 C CA . CYS A 1 278 ? 34.665 21.404 6.172 1.00 8.13 278 CYS A CA 1
ATOM 4211 C C . CYS A 1 278 ? 34.122 20.423 5.137 1.00 7.98 278 CYS A C 1
ATOM 4212 O O . CYS A 1 278 ? 33.873 19.256 5.444 1.00 8.82 278 CYS A O 1
ATOM 4219 N N . SER A 1 279 ? 34.032 20.875 3.890 1.00 8.48 279 SER A N 1
ATOM 4220 C CA . SER A 1 279 ? 33.443 20.075 2.835 1.00 7.93 279 SER A CA 1
ATOM 4221 C C . SER A 1 279 ? 34.161 18.744 2.620 1.00 8.09 279 SER A C 1
ATOM 4222 O O . SER A 1 279 ? 33.527 17.745 2.260 1.00 8.50 279 SER A O 1
ATOM 4230 N N . ASP A 1 280 ? 35.479 18.709 2.816 1.00 8.58 280 ASP A N 1
ATOM 4231 C CA . ASP A 1 280 ? 36.255 17.527 2.489 1.00 9.28 280 ASP A CA 1
ATOM 4232 C C . ASP A 1 280 ? 36.082 16.400 3.510 1.00 8.92 280 ASP A C 1
ATOM 4233 O O . ASP A 1 280 ? 36.572 15.306 3.279 1.00 10.99 280 ASP A O 1
ATOM 4242 N N . VAL A 1 281 ? 35.331 16.614 4.592 1.00 7.67 281 VAL A N 1
ATOM 4243 C CA . VAL A 1 281 ? 35.037 15.554 5.550 1.00 8.36 281 VAL A CA 1
ATOM 4244 C C . VAL A 1 281 ? 33.913 14.649 5.026 1.00 7.82 281 VAL A C 1
ATOM 4245 O O . VAL A 1 281 ? 33.781 13.497 5.428 1.00 8.80 281 VAL A O 1
ATOM 4258 N N . ILE A 1 282 ? 33.065 15.192 4.160 1.00 7.42 282 ILE A N 1
ATOM 4259 C CA . ILE A 1 282 ? 31.959 14.407 3.625 1.00 7.55 282 ILE A CA 1
ATOM 4260 C C . ILE A 1 282 ? 32.533 13.271 2.775 1.00 7.39 282 ILE A C 1
ATOM 4261 O O . ILE A 1 282 ? 33.442 13.480 1.975 1.00 8.56 282 ILE A O 1
ATOM 4277 N N . PRO A 1 283 ? 32.022 12.041 2.925 1.00 7.68 283 PRO A N 1
ATOM 4278 C CA . PRO A 1 283 ? 32.532 10.927 2.122 1.00 9.25 283 PRO A CA 1
ATOM 4279 C C . PRO A 1 283 ? 32.356 11.117 0.613 1.00 7.66 283 PRO A C 1
ATOM 4280 O O . PRO A 1 283 ? 31.475 11.827 0.146 1.00 7.93 283 PRO A O 1
ATOM 4291 N N . THR A 1 284 ? 33.153 10.375 -0.153 1.00 8.67 284 THR A N 1
ATOM 4292 C CA . THR A 1 284 ? 33.012 10.321 -1.609 1.00 8.25 284 THR A CA 1
ATOM 4293 C C . THR A 1 284 ? 31.816 9.441 -1.963 1.00 7.18 284 THR A C 1
ATOM 4294 O O . THR A 1 284 ? 31.788 8.271 -1.613 1.00 8.45 284 THR A O 1
ATOM 4304 N N . PRO A 1 285 ? 30.827 9.974 -2.674 1.00 6.97 285 PRO A N 1
ATOM 4305 C CA . PRO A 1 285 ? 29.649 9.149 -3.000 1.00 6.74 285 PRO A CA 1
ATOM 4306 C C . PRO A 1 285 ? 29.997 8.068 -4.007 1.00 6.56 285 PRO A C 1
ATOM 4307 O O . PRO A 1 285 ? 30.892 8.241 -4.840 1.00 7.16 285 PRO A O 1
ATOM 4318 N N . PRO A 1 286 ? 29.236 6.976 -4.026 1.00 6.64 286 PRO A N 1
ATOM 4319 C CA . PRO A 1 286 ? 29.367 5.997 -5.097 1.00 7.25 286 PRO A CA 1
ATOM 4320 C C . PRO A 1 286 ? 28.858 6.545 -6.420 1.00 6.87 286 PRO A C 1
ATOM 4321 O O . PRO A 1 286 ? 27.980 7.414 -6.437 1.00 6.69 286 PRO A O 1
ATOM 4332 N N . ALA A 1 287 ? 29.353 5.988 -7.517 1.00 7.82 287 ALA A N 1
ATOM 4333 C CA . ALA A 1 287 ? 28.836 6.292 -8.843 1.00 8.45 287 ALA A CA 1
ATOM 4334 C C . ALA A 1 287 ? 27.440 5.726 -9.019 1.00 8.82 287 ALA A C 1
ATOM 4335 O O . ALA A 1 287 ? 27.063 4.752 -8.394 1.00 10.61 287 ALA A O 1
ATOM 4342 N N . LEU A 1 288 ? 26.718 6.333 -9.944 1.00 9.35 288 LEU A N 1
ATOM 4343 C CA . LEU A 1 288 ? 25.398 5.995 -10.287 1.00 12.39 288 LEU A CA 1
ATOM 4344 C C . LEU A 1 288 ? 25.384 4.596 -10.648 1.00 14.45 288 LEU A C 1
ATOM 4345 O O . LEU A 1 288 ? 26.244 4.139 -11.409 1.00 14.20 288 LEU A O 1
ATOM 4361 N N . VAL A 1 289 ? 24.307 3.938 -10.215 1.00 14.72 289 VAL A N 1
ATOM 4362 C CA . VAL A 1 289 ? 23.958 2.595 -10.636 1.00 16.21 289 VAL A CA 1
ATOM 4363 C C . VAL A 1 289 ? 22.649 2.674 -11.416 1.00 14.82 289 VAL A C 1
ATOM 4364 O O . VAL A 1 289 ? 21.695 3.357 -11.024 1.00 17.23 289 VAL A O 1
ATOM 4377 N N . GLY A 1 290 ? 22.632 2.000 -12.557 1.00 15.16 290 GLY A N 1
ATOM 4378 C CA . GLY A 1 290 ? 21.494 2.029 -13.454 1.00 15.88 290 GLY A CA 1
ATOM 4379 C C . GLY A 1 290 ? 21.586 3.199 -14.401 1.00 17.65 290 GLY A C 1
ATOM 4380 O O . GLY A 1 290 ? 22.461 4.063 -14.281 1.00 22.96 290 GLY A O 1
ATOM 4384 N N . ALA A 1 291 ? 20.713 3.219 -15.388 1.00 21.27 291 ALA A N 1
ATOM 4385 C CA . ALA A 1 291 ? 20.641 4.380 -16.259 1.00 20.19 291 ALA A CA 1
ATOM 4386 C C . ALA A 1 291 ? 19.202 4.754 -16.472 1.00 18.82 291 ALA A C 1
ATOM 4387 O O . ALA A 1 291 ? 18.294 4.015 -16.110 1.00 18.15 291 ALA A O 1
ATOM 4394 N N . ALA A 1 292 ? 19.003 5.938 -17.018 1.00 17.49 292 ALA A N 1
ATOM 4395 C CA . ALA A 1 292 ? 17.679 6.496 -17.215 1.00 15.50 292 ALA A CA 1
ATOM 4396 C C . ALA A 1 292 ? 16.828 5.597 -18.079 1.00 14.99 292 ALA A C 1
ATOM 4397 O O . ALA A 1 292 ? 17.247 5.220 -19.177 1.00 18.16 292 ALA A O 1
ATOM 4404 N N . HIS A 1 293 ? 15.610 5.295 -17.620 1.00 12.93 293 HIS A N 1
ATOM 4405 C CA . HIS A 1 293 ? 14.783 4.384 -18.357 1.00 12.01 293 HIS A CA 1
ATOM 4406 C C . HIS A 1 293 ? 13.339 4.607 -18.038 1.00 11.78 293 HIS A C 1
ATOM 4407 O O . HIS A 1 293 ? 12.968 5.099 -16.971 1.00 12.68 293 HIS A O 1
ATOM 4421 N N . LEU A 1 294 ? 12.498 4.231 -18.986 1.00 13.36 294 LEU A N 1
ATOM 4422 C CA . LEU A 1 294 ? 11.079 4.086 -18.721 1.00 12.05 294 LEU A CA 1
ATOM 4423 C C . LEU A 1 294 ? 10.823 2.763 -18.020 1.00 13.96 294 LEU A C 1
ATOM 4424 O O . LEU A 1 294 ? 11.558 1.802 -18.237 1.00 14.86 294 LEU A O 1
ATOM 4440 N N . PRO A 1 295 ? 9.720 2.671 -17.257 1.00 14.87 295 PRO A N 1
ATOM 4441 C CA . PRO A 1 295 ? 9.383 1.383 -16.657 1.00 16.31 295 PRO A CA 1
ATOM 4442 C C . PRO A 1 295 ? 9.084 0.333 -17.706 1.00 16.22 295 PRO A C 1
ATOM 4443 O O . PRO A 1 295 ? 8.669 0.652 -18.825 1.00 17.24 295 PRO A O 1
ATOM 4454 N N . ALA A 1 296 ? 9.223 -0.930 -17.311 1.00 19.25 296 ALA A N 1
ATOM 4455 C CA . ALA A 1 296 ? 8.914 -2.041 -18.197 1.00 21.34 296 ALA A CA 1
ATOM 4456 C C . ALA A 1 296 ? 7.501 -1.906 -18.726 1.00 20.51 296 ALA A C 1
ATOM 4457 O O . ALA A 1 296 ? 6.551 -1.669 -17.964 1.00 21.36 296 ALA A O 1
ATOM 4464 N N . GLY A 1 297 ? 7.366 -2.060 -20.038 1.00 21.13 297 GLY A N 1
ATOM 4465 C CA . GLY A 1 297 ? 6.063 -2.044 -20.673 1.00 21.39 297 GLY A CA 1
ATOM 4466 C C . GLY A 1 297 ? 5.576 -0.656 -21.054 1.00 20.50 297 GLY A C 1
ATOM 4467 O O . GLY A 1 297 ? 4.536 -0.529 -21.704 1.00 23.76 297 GLY A O 1
ATOM 4471 N N . PHE A 1 298 ? 6.334 0.382 -20.679 1.00 16.81 298 PHE A N 1
ATOM 4472 C CA . PHE A 1 298 ? 5.971 1.764 -20.999 1.00 15.54 298 PHE A CA 1
ATOM 4473 C C . PHE A 1 298 ? 6.694 2.200 -22.258 1.00 15.51 298 PHE A C 1
ATOM 4474 O O . PHE A 1 298 ? 7.687 1.596 -22.663 1.00 20.05 298 PHE A O 1
ATOM 4491 N N . SER A 1 299 ? 6.189 3.243 -22.888 1.00 16.63 299 SER A N 1
ATOM 4492 C CA . SER A 1 299 ? 6.848 3.819 -24.037 1.00 18.05 299 SER A CA 1
ATOM 4493 C C . SER A 1 299 ? 6.703 5.327 -23.998 1.00 15.90 299 SER A C 1
ATOM 4494 O O . SER A 1 299 ? 6.082 5.888 -23.096 1.00 14.30 299 SER A O 1
ATOM 4501 N N . LEU A 1 300 ? 7.290 5.990 -24.977 1.00 15.02 300 LEU A N 1
ATOM 4502 C CA . LEU A 1 300 ? 7.279 7.434 -25.024 1.00 14.79 300 LEU A CA 1
ATOM 4503 C C . LEU A 1 300 ? 5.859 7.991 -25.050 1.00 13.85 300 LEU A C 1
ATOM 4504 O O . LEU A 1 300 ? 5.613 9.092 -24.557 1.00 15.52 300 LEU A O 1
ATOM 4520 N N . SER A 1 301 ? 4.913 7.236 -25.597 1.00 13.87 301 SER A N 1
ATOM 4521 C CA . SER A 1 301 ? 3.545 7.715 -25.632 1.00 13.92 301 SER A CA 1
ATOM 4522 C C . SER A 1 301 ? 2.921 7.856 -24.238 1.00 14.03 301 SER A C 1
ATOM 4523 O O . SER A 1 301 ? 1.901 8.516 -24.092 1.00 17.20 301 SER A O 1
ATOM 4530 N N . ASP A 1 302 ? 3.514 7.224 -23.228 1.00 12.39 302 ASP A N 1
ATOM 4531 C CA . ASP A 1 302 ? 3.029 7.345 -21.854 1.00 11.97 302 ASP A CA 1
ATOM 4532 C C . ASP A 1 302 ? 3.556 8.599 -21.165 1.00 11.53 302 ASP A C 1
ATOM 4533 O O . ASP A 1 302 ? 3.131 8.918 -20.066 1.00 12.79 302 ASP A O 1
ATOM 4542 N N . VAL A 1 303 ? 4.444 9.330 -21.819 1.00 11.14 303 VAL A N 1
ATOM 4543 C CA . VAL A 1 303 ? 4.986 10.558 -21.260 1.00 11.16 303 VAL A CA 1
ATOM 4544 C C . VAL A 1 303 ? 4.105 11.740 -21.637 1.00 12.15 303 VAL A C 1
ATOM 4545 O O . VAL A 1 303 ? 3.778 11.919 -22.796 1.00 14.94 303 VAL A O 1
ATOM 4558 N N . GLU A 1 304 ? 3.722 12.534 -20.641 1.00 11.46 304 GLU A N 1
ATOM 4559 C CA A GLU A 1 304 ? 2.983 13.771 -20.887 0.70 12.13 304 GLU A CA 1
ATOM 4560 C CA B GLU A 1 304 ? 2.969 13.773 -20.810 0.30 12.26 304 GLU A CA 1
ATOM 4561 C C . GLU A 1 304 ? 3.929 14.915 -21.102 1.00 12.73 304 GLU A C 1
ATOM 4562 O O . GLU A 1 304 ? 4.337 15.595 -20.178 1.00 13.72 304 GLU A O 1
ATOM 4584 N N . GLN A 1 305 ? 4.339 15.087 -22.345 1.00 13.22 305 GLN A N 1
ATOM 4585 C CA . GLN A 1 305 ? 5.359 16.056 -22.658 1.00 13.30 305 GLN A CA 1
ATOM 4586 C C . GLN A 1 305 ? 4.837 17.460 -22.406 1.00 13.53 305 GLN A C 1
ATOM 4587 O O . GLN A 1 305 ? 3.741 17.817 -22.845 1.00 18.29 305 GLN A O 1
ATOM 4601 N N . ALA A 1 306 ? 5.625 18.281 -21.728 1.00 11.48 306 ALA A N 1
ATOM 4602 C CA . ALA A 1 306 ? 5.148 19.571 -21.258 1.00 11.59 306 ALA A CA 1
ATOM 4603 C C . ALA A 1 306 ? 6.073 20.726 -21.620 1.00 12.13 306 ALA A C 1
ATOM 4604 O O . ALA A 1 306 ? 5.808 21.865 -21.250 1.00 13.22 306 ALA A O 1
ATOM 4611 N N . CYS A 1 307 ? 7.152 20.446 -22.349 1.00 14.22 307 CYS A N 1
ATOM 4612 C CA . CYS A 1 307 ? 8.093 21.489 -22.760 1.00 15.00 307 CYS A CA 1
ATOM 4613 C C . CYS A 1 307 ? 7.972 21.733 -24.255 1.00 17.69 307 CYS A C 1
ATOM 4614 O O . CYS A 1 307 ? 8.353 20.900 -25.072 1.00 18.09 307 CYS A O 1
ATOM 4621 N N . ALA A 1 308 ? 7.380 22.862 -24.616 1.00 20.71 308 ALA A N 1
ATOM 4622 C CA . ALA A 1 308 ? 7.086 23.149 -26.018 1.00 23.28 308 ALA A CA 1
ATOM 4623 C C . ALA A 1 308 ? 8.361 23.246 -26.858 1.00 23.70 308 ALA A C 1
ATOM 4624 O O . ALA A 1 308 ? 8.355 22.957 -28.063 1.00 26.40 308 ALA A O 1
ATOM 4631 N N . ALA A 1 309 ? 9.427 23.750 -26.250 1.00 22.82 309 ALA A N 1
ATOM 4632 C CA . ALA A 1 309 ? 10.656 24.061 -26.971 1.00 23.28 309 ALA A CA 1
ATOM 4633 C C . ALA A 1 309 ? 11.445 22.806 -27.337 1.00 22.53 309 ALA A C 1
ATOM 4634 O O . ALA A 1 309 ? 12.205 22.804 -28.305 1.00 24.41 309 ALA A O 1
ATOM 4641 N N . THR A 1 310 ? 11.319 21.763 -26.525 1.00 20.28 310 THR A N 1
ATOM 4642 C CA . THR A 1 310 ? 12.223 20.623 -26.596 1.00 19.70 310 THR A CA 1
ATOM 4643 C C . THR A 1 310 ? 11.454 19.335 -26.370 1.00 18.58 310 THR A C 1
ATOM 4644 O O . THR A 1 310 ? 10.860 19.155 -25.320 1.00 18.46 310 THR A O 1
ATOM 4654 N N . PRO A 1 311 ? 11.437 18.433 -27.363 1.00 19.98 311 PRO A N 1
ATOM 4655 C CA . PRO A 1 311 ? 10.733 17.169 -27.132 1.00 20.09 311 PRO A CA 1
ATOM 4656 C C . PRO A 1 311 ? 11.394 16.316 -26.049 1.00 18.40 311 PRO A C 1
ATOM 4657 O O . PRO A 1 311 ? 12.610 16.373 -25.870 1.00 19.88 311 PRO A O 1
ATOM 4668 N N . PHE A 1 312 ? 10.592 15.509 -25.363 1.00 16.90 312 PHE A N 1
ATOM 4669 C CA . PHE A 1 312 ? 11.095 14.606 -24.335 1.00 15.41 312 PHE A CA 1
ATOM 4670 C C . PHE A 1 312 ? 12.043 13.599 -24.964 1.00 17.45 312 PHE A C 1
ATOM 4671 O O . PHE A 1 312 ? 11.764 13.074 -26.039 1.00 19.65 312 PHE A O 1
ATOM 4688 N N . PRO A 1 313 ? 13.175 13.334 -24.306 1.00 16.76 313 PRO A N 1
ATOM 4689 C CA . PRO A 1 313 ? 14.181 12.494 -24.941 1.00 19.04 313 PRO A CA 1
ATOM 4690 C C . PRO A 1 313 ? 13.764 11.044 -25.088 1.00 17.40 313 PRO A C 1
ATOM 4691 O O . PRO A 1 313 ? 12.938 10.532 -24.331 1.00 18.73 313 PRO A O 1
ATOM 4702 N N . ALA A 1 314 ? 14.345 10.382 -26.085 1.00 20.80 314 ALA A N 1
ATOM 4703 C CA . ALA A 1 314 ? 14.092 8.969 -26.312 1.00 22.38 314 ALA A CA 1
ATOM 4704 C C . ALA A 1 314 ? 14.802 8.113 -25.273 1.00 25.13 314 ALA A C 1
ATOM 4705 O O . ALA A 1 314 ? 16.032 8.031 -25.254 1.00 32.82 314 ALA A O 1
ATOM 4712 N N . LEU A 1 315 ? 14.016 7.416 -24.465 1.00 21.40 315 LEU A N 1
ATOM 4713 C CA . LEU A 1 315 ? 14.528 6.540 -23.422 1.00 18.97 315 LEU A CA 1
ATOM 4714 C C . LEU A 1 315 ? 14.182 5.092 -23.752 1.00 22.79 315 LEU A C 1
ATOM 4715 O O . LEU A 1 315 ? 13.095 4.815 -24.255 1.00 26.43 315 LEU A O 1
ATOM 4731 N N . THR A 1 316 ? 15.048 4.170 -23.349 1.00 24.16 316 THR A N 1
ATOM 4732 C CA A THR A 1 316 ? 14.731 2.747 -23.376 0.50 26.01 316 THR A CA 1
ATOM 4733 C CA B THR A 1 316 ? 14.711 2.751 -23.387 0.50 26.31 316 THR A CA 1
ATOM 4734 C C . THR A 1 316 ? 13.865 2.406 -22.166 1.00 24.37 316 THR A C 1
ATOM 4735 O O . THR A 1 316 ? 13.771 3.193 -21.237 1.00 19.70 316 THR A O 1
ATOM 4753 N N . ALA A 1 317 ? 13.175 1.271 -22.221 1.00 25.37 317 ALA A N 1
ATOM 4754 C CA . ALA A 1 317 ? 12.389 0.772 -21.098 1.00 25.12 317 ALA A CA 1
ATOM 4755 C C . ALA A 1 317 ? 13.060 -0.448 -20.467 1.00 23.83 317 ALA A C 1
ATOM 4756 O O . ALA A 1 317 ? 13.768 -1.199 -21.156 1.00 26.10 317 ALA A O 1
ATOM 4763 N N . ASP A 1 318 ? 12.803 -0.678 -19.179 1.00 24.77 318 ASP A N 1
ATOM 4764 C CA . ASP A 1 318 ? 13.142 -1.956 -18.527 1.00 26.87 318 ASP A CA 1
ATOM 4765 C C . ASP A 1 318 ? 12.622 -3.099 -19.401 1.00 28.21 318 ASP A C 1
ATOM 4766 O O . ASP A 1 318 ? 11.539 -2.991 -19.978 1.00 26.79 318 ASP A O 1
ATOM 4775 N N . PRO A 1 319 ? 13.335 -4.238 -19.417 1.00 32.61 319 PRO A N 1
ATOM 4776 C CA . PRO A 1 319 ? 12.847 -5.411 -20.138 1.00 34.28 319 PRO A CA 1
ATOM 4777 C C . PRO A 1 319 ? 11.435 -5.797 -19.715 1.00 35.89 319 PRO A C 1
ATOM 4778 O O . PRO A 1 319 ? 11.189 -6.020 -18.528 1.00 38.09 319 PRO A O 1
#

B-factor: mean 12.14, std 7.39, range [3.79, 70.46]

CATH classification: 1.10.520.10 (+1 more: 1.10.420.10)

Organism: Pleurotus eryngii (NCBI:txid5323)

Foldseek 3Di:
DAAPVGDDFPDHVLNLCQVLLVCCCVQQVVNLALDDSLLLLLVVLQLQQLLDFPVQDHQGLALLCLVVVVPSCPFVQNPPSVVSSVSCVVSPVPGPFENSLSSLQSNQLSQQSAALGERAWHWGDRDHDDDHRDHPLDDDLQDAPVVVQVSVVSLPDHLLLVLLQCLSLCQYFACPQAVVDGPQGQFPCNRHSALRNLQQLQFDFDAALGDDDGRQWDHGNDNRHTHGNNSNNQCAPQRRVVSSLVRQQPSVCSHVSNSVSSNVSSQRSHDRVVTGTRSVSRDRHHHGDDGGAAEPPDALVRGNRRHPVDGRDGHHYDD

Solvent-accessible surface area: 12836 Å² total; per-residue (Å²): 61,99,12,164,90,47,81,90,5,79,59,69,44,0,29,84,0,13,78,3,17,66,18,0,21,116,99,5,1,82,37,46,105,18,25,118,33,1,30,36,0,8,94,0,1,48,12,1,0,0,2,49,4,104,116,110,32,20,30,0,0,10,0,2,0,10,59,67,26,104,100,2,27,115,26,92,17,2,47,16,1,71,84,4,2,72,42,0,86,82,24,24,88,141,31,151,18,18,15,0,3,0,0,7,0,0,0,3,0,0,0,2,18,0,28,0,7,15,98,5,45,3,20,19,42,6,95,106,17,141,48,33,8,40,49,154,2,18,29,40,34,85,35,57,8,100,52,10,18,68,30,6,37,57,4,40,4,46,51,68,38,3,0,2,14,26,0,21,35,0,1,14,42,8,60,109,32,2,91,69,37,87,44,17,22,15,0,56,33,40,28,21,0,11,5,4,0,0,0,2,4,4,0,95,26,124,54,65,10,31,73,56,142,32,149,7,17,7,70,0,2,41,116,52,3,2,3,16,56,10,2,49,62,2,0,47,38,125,103,1,2,60,28,0,13,41,0,8,97,48,27,96,40,1,57,100,95,0,17,60,8,5,9,77,2,4,20,15,44,44,71,102,119,166,21,69,63,0,28,63,5,2,38,117,25,59,84,60,81,63,76,19,34,5,10,54,81,20,55,79,79,26,8,62,91,34,12,117,90,72,106,8,48,99,29,107,42,61,164

Nearest PDB structures (foldseek):
  3fmu-assembly1_A  TM=1.003E+00  e=4.738E-64  Pleurotus eryngii
  3fm6-assembly1_A  TM=1.003E+00  e=3.474E-63  Pleurotus eryngii
  3fm1-assembly1_A  TM=1.003E+00  e=4.888E-63  Pleurotus eryngii
  2boq-assembly1_A  TM=1.002E+00  e=2.854E-62  Pleurotus eryngii
  4bll-assembly1_A  TM=1.002E+00  e=1.154E-60  Pleurotus ostreatus

Secondary structure (DSSP, 8-state):
-B-TTS-B-SSGGGGGHHHHHHHHHHHTSTTT-SSHHHHHHHHHHHHHHT--BTTTB--SSSSHHHHTHHHHTTSGGGTTHHHHHHHHHHHHHHSSS-HHHHHHHHHHHHHHTSTT------EE-PPPP-SPPPSS-S--TTS-HHHHHHHHHHTT--HHHHHHHGGGGGG-EESSSSTTSTTEESSS-TTS-STHHHHHTTBPP-B-SS-S--TTEE-BSSTT--EEHHHHHHHHSTTTHHHHHHTTT-HHHHHHHHHHHHHHHHTTT--GGGSEE-GGGSPPPPPP-S---BPTT--GGGB----TTSPPP---B--

Radius of gyration: 19.07 Å; Cα contacts (8 Å, |Δi|>4): 680; chains: 1; bounding box: 55×45×50 Å